Protein AF-A0A2A6BH43-F1 (afdb_monomer)

Organism: Pristionchus pacificus (NCBI:txid54126)

InterPro domains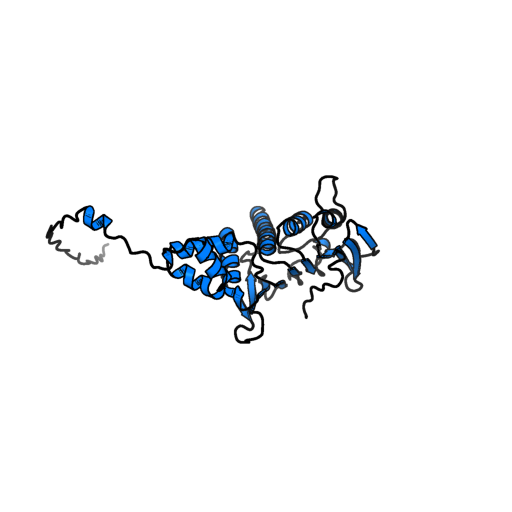:
  IPR001810 F-box domain [PF00646] (40-76)

Structure (mmCIF, N/CA/C/O backbone):
data_AF-A0A2A6BH43-F1
#
_entry.id   AF-A0A2A6BH43-F1
#
loop_
_atom_site.group_PDB
_atom_site.id
_atom_site.type_symbol
_atom_site.label_atom_id
_atom_site.label_alt_id
_atom_site.label_comp_id
_atom_site.label_asym_id
_atom_site.label_entity_id
_atom_site.label_seq_id
_atom_site.pdbx_PDB_ins_code
_atom_site.Cartn_x
_atom_site.Cartn_y
_atom_site.Cartn_z
_atom_site.occupancy
_atom_site.B_iso_or_equiv
_atom_site.auth_seq_id
_atom_site.auth_comp_id
_atom_site.auth_asym_id
_atom_site.auth_atom_id
_atom_site.pdbx_PDB_model_num
ATOM 1 N N . MET A 1 1 ? 24.378 61.099 38.912 1.00 45.78 1 MET A N 1
ATOM 2 C CA . MET A 1 1 ? 23.062 61.775 38.888 1.00 45.78 1 MET A CA 1
ATOM 3 C C . MET A 1 1 ? 22.033 60.718 38.501 1.00 45.78 1 MET A C 1
ATOM 5 O O . MET A 1 1 ? 21.993 60.341 37.345 1.00 45.78 1 MET A O 1
ATOM 9 N N . GLN A 1 2 ? 21.578 59.899 39.454 1.00 44.34 2 GLN A N 1
ATOM 10 C CA . GLN A 1 2 ? 20.358 60.079 40.268 1.00 44.34 2 GLN A CA 1
ATOM 11 C C . GLN A 1 2 ? 19.071 60.205 39.435 1.00 44.34 2 GLN A C 1
ATOM 13 O O . GLN A 1 2 ? 18.842 61.252 38.846 1.00 44.34 2 GLN A O 1
ATOM 18 N N . SER A 1 3 ? 18.260 59.136 39.439 1.00 48.34 3 SER A N 1
ATOM 19 C CA . SER A 1 3 ? 16.782 59.114 39.521 1.00 48.34 3 SER A CA 1
ATOM 20 C C . SER A 1 3 ? 16.316 57.681 39.183 1.00 48.34 3 SER A C 1
ATOM 22 O O . SER A 1 3 ? 16.438 57.253 38.042 1.00 48.34 3 SER A O 1
ATOM 24 N N . SER A 1 4 ? 16.141 56.771 40.149 1.00 49.75 4 SER A N 1
ATOM 25 C CA . SER A 1 4 ? 14.930 56.527 40.959 1.00 49.75 4 SER A CA 1
ATOM 26 C C . SER A 1 4 ? 13.672 56.210 40.145 1.00 49.75 4 SER A C 1
ATOM 28 O O . SER A 1 4 ? 13.054 57.136 39.645 1.00 49.75 4 SER A O 1
ATOM 30 N N . LEU A 1 5 ? 13.249 54.939 40.125 1.00 51.31 5 LEU A N 1
ATOM 31 C CA . LEU A 1 5 ? 11.838 54.525 40.150 1.00 51.31 5 LEU A CA 1
ATOM 32 C C . LEU A 1 5 ? 11.748 53.108 40.753 1.00 51.31 5 LEU A C 1
ATOM 34 O O . LEU A 1 5 ? 11.999 52.101 40.097 1.00 51.31 5 LEU A O 1
ATOM 38 N N . LEU A 1 6 ? 11.430 53.074 42.048 1.00 47.88 6 LEU A N 1
ATOM 39 C CA . LEU A 1 6 ? 10.971 51.907 42.799 1.00 47.88 6 LEU A CA 1
ATOM 40 C C . LEU A 1 6 ? 9.489 51.685 42.468 1.00 47.88 6 LEU A C 1
ATOM 42 O O . LEU A 1 6 ? 8.706 52.630 42.546 1.00 47.88 6 LEU A O 1
ATOM 46 N N . SER A 1 7 ? 9.095 50.451 42.150 1.00 52.56 7 SER A N 1
ATOM 47 C CA . SER A 1 7 ? 7.688 50.039 42.177 1.00 52.56 7 SER A CA 1
ATOM 48 C C . SER A 1 7 ? 7.517 48.944 43.227 1.00 52.56 7 SER A C 1
ATOM 50 O O . SER A 1 7 ? 8.108 47.871 43.144 1.00 52.56 7 SER A O 1
ATOM 52 N N . ASN A 1 8 ? 6.759 49.293 44.265 1.00 44.28 8 ASN A N 1
ATOM 53 C CA . ASN A 1 8 ? 6.321 48.418 45.342 1.00 44.28 8 ASN A CA 1
ATOM 54 C C . ASN A 1 8 ? 5.101 47.627 44.862 1.00 44.28 8 ASN A C 1
ATOM 56 O O . ASN A 1 8 ? 4.074 48.225 44.540 1.00 44.28 8 ASN A O 1
ATOM 60 N N . THR A 1 9 ? 5.181 46.301 44.874 1.00 55.50 9 THR A N 1
ATOM 61 C CA . THR A 1 9 ? 4.010 45.418 44.800 1.00 55.50 9 THR A CA 1
ATOM 62 C C . THR A 1 9 ? 3.769 44.790 46.174 1.00 55.50 9 THR A C 1
ATOM 64 O O . THR A 1 9 ? 4.724 44.284 46.765 1.00 55.50 9 THR A O 1
ATOM 67 N N . PRO A 1 10 ? 2.535 44.812 46.705 1.00 51.41 10 PRO A N 1
ATOM 68 C CA . PRO A 1 10 ? 2.230 44.245 48.011 1.00 51.41 10 PRO A CA 1
ATOM 69 C C . PRO A 1 10 ? 2.179 42.715 47.945 1.00 51.41 10 PRO A C 1
ATOM 71 O O . PRO A 1 10 ? 1.488 42.130 47.111 1.00 51.41 10 PRO A O 1
ATOM 74 N N . SER A 1 11 ? 2.917 42.078 48.848 1.00 50.78 11 SER A N 1
ATOM 75 C CA . SER A 1 11 ? 2.879 40.639 49.101 1.00 50.78 11 SER A CA 1
ATOM 76 C C . SER A 1 11 ? 1.505 40.224 49.648 1.00 50.78 11 SER A C 1
ATOM 78 O O . SER A 1 11 ? 1.026 40.857 50.592 1.00 50.78 11 SER A O 1
ATOM 80 N N . PRO A 1 12 ? 0.871 39.156 49.134 1.00 54.91 12 PRO A N 1
ATOM 81 C CA . PRO A 1 12 ? -0.312 38.586 49.759 1.00 54.91 12 PRO A CA 1
ATOM 82 C C . PRO A 1 12 ? 0.108 37.770 50.988 1.00 54.91 12 PRO A C 1
ATOM 84 O O . PRO A 1 12 ? 0.779 36.744 50.880 1.00 54.91 12 PRO A O 1
ATOM 87 N N . SER A 1 13 ? -0.279 38.242 52.171 1.00 44.81 13 SER A N 1
ATOM 88 C CA . SER A 1 13 ? -0.210 37.492 53.423 1.00 44.81 13 SER A CA 1
ATOM 89 C C . SER A 1 13 ? -1.224 36.345 53.384 1.00 44.81 13 SER A C 1
ATOM 91 O O . SER A 1 13 ? -2.419 36.551 53.593 1.00 44.81 13 SER A O 1
ATOM 93 N N . LEU A 1 14 ? -0.739 35.142 53.084 1.00 49.84 14 LEU A N 1
ATOM 94 C CA . LEU A 1 14 ? -1.462 33.887 53.268 1.00 49.84 14 LEU A CA 1
ATOM 95 C C . LEU A 1 14 ? -1.464 33.537 54.761 1.00 49.84 14 LEU A C 1
ATOM 97 O O . LEU A 1 14 ? -0.456 33.084 55.301 1.00 49.84 14 LEU A O 1
ATOM 101 N N . ASN A 1 15 ? -2.603 33.753 55.419 1.00 44.94 15 ASN A N 1
ATOM 102 C CA . ASN A 1 15 ? -2.910 33.119 56.697 1.00 44.94 15 ASN A CA 1
ATOM 103 C C . ASN A 1 15 ? -3.183 31.631 56.432 1.00 44.94 15 ASN A C 1
ATOM 105 O O . ASN A 1 15 ? -4.268 31.263 55.990 1.00 44.94 15 ASN A O 1
ATOM 109 N N . CYS A 1 16 ? -2.181 30.786 56.676 1.00 46.69 16 CYS A N 1
ATOM 110 C CA . CYS A 1 16 ? -2.378 29.353 56.874 1.00 46.69 16 CYS A CA 1
ATOM 111 C C . CYS A 1 16 ? -2.871 29.137 58.309 1.00 46.69 16 CYS A C 1
ATOM 113 O O . CYS A 1 16 ? -2.067 29.050 59.235 1.00 46.69 16 CYS A O 1
ATOM 115 N N . GLU A 1 17 ? -4.186 29.055 58.491 1.00 48.31 17 GLU A N 1
ATOM 116 C CA . GLU A 1 17 ? -4.763 28.405 59.666 1.00 48.31 17 GLU A CA 1
ATOM 117 C C . GLU A 1 17 ? -4.696 26.893 59.436 1.00 48.31 17 GLU A C 1
ATOM 119 O O . GLU A 1 17 ? -5.421 26.316 58.629 1.00 48.31 17 GLU A O 1
ATOM 124 N N . SER A 1 18 ? -3.734 26.263 60.103 1.00 53.22 18 SER A N 1
ATOM 125 C CA . SER A 1 18 ? -3.569 24.819 60.177 1.00 53.22 18 SER A CA 1
ATOM 126 C C . SER A 1 18 ? -4.592 24.235 61.156 1.00 53.22 18 SER A C 1
ATOM 128 O O . SER A 1 18 ? -4.308 24.138 62.350 1.00 53.22 18 SER A O 1
ATOM 130 N N . SER A 1 19 ? -5.773 23.848 60.668 1.00 54.88 19 SER A N 1
ATOM 131 C CA . SER A 1 19 ? -6.622 22.869 61.356 1.00 54.88 19 SER A CA 1
ATOM 132 C C . SER A 1 19 ? -6.222 21.475 60.875 1.00 54.88 19 SER A C 1
ATOM 134 O O . SER A 1 19 ? -6.643 21.006 59.818 1.00 54.88 19 SER A O 1
ATOM 136 N N . SER A 1 20 ? -5.316 20.855 61.621 1.00 54.22 20 SER A N 1
ATOM 137 C CA . SER A 1 20 ? -4.907 19.464 61.463 1.00 54.22 20 SER A CA 1
ATOM 138 C C . SER A 1 20 ? -6.001 18.541 62.005 1.00 54.22 20 SER A C 1
ATOM 140 O O . SER A 1 20 ? -5.879 18.027 63.114 1.00 54.22 20 SER A O 1
ATOM 142 N N . ASP A 1 21 ? -7.061 18.357 61.224 1.00 53.88 21 ASP A N 1
ATOM 143 C CA . ASP A 1 21 ? -7.932 17.191 61.341 1.00 53.88 21 ASP A CA 1
ATOM 144 C C . ASP A 1 21 ? -7.383 16.141 60.367 1.00 53.88 21 ASP A C 1
ATOM 146 O O . ASP A 1 21 ? -7.777 16.053 59.204 1.00 53.88 21 ASP A O 1
ATOM 150 N N . GLU A 1 22 ? -6.366 15.406 60.821 1.00 58.41 22 GLU A N 1
ATOM 151 C CA . GLU A 1 22 ? -5.918 14.185 60.154 1.00 58.41 22 GLU A CA 1
ATOM 152 C C . GLU A 1 22 ? -7.001 13.119 60.368 1.00 58.41 22 GLU A C 1
ATOM 154 O O . GLU A 1 22 ? -6.964 12.352 61.328 1.00 58.41 22 GLU A O 1
ATOM 159 N N . GLU A 1 23 ? -8.006 13.101 59.488 1.00 63.16 23 GLU A N 1
ATOM 160 C CA . GLU A 1 23 ? -8.849 11.921 59.303 1.00 63.16 23 GLU A CA 1
ATOM 161 C C . GLU A 1 23 ? -7.940 10.770 58.856 1.00 63.16 23 GLU A C 1
ATOM 163 O O . GLU A 1 23 ? -7.444 10.724 57.727 1.00 63.16 23 GLU A O 1
ATOM 168 N N . GLU A 1 24 ? -7.680 9.862 59.792 1.00 63.28 24 GLU A N 1
ATOM 169 C CA . GLU A 1 24 ? -6.989 8.598 59.592 1.00 63.28 24 GLU A CA 1
ATOM 170 C C . GLU A 1 24 ? -7.813 7.741 58.618 1.00 63.28 24 GLU A C 1
ATOM 172 O O . GLU A 1 24 ? -8.689 6.975 59.013 1.00 63.28 24 GLU A O 1
ATOM 177 N N . ILE A 1 25 ? -7.565 7.916 57.315 1.00 60.94 25 ILE A N 1
ATOM 178 C CA . ILE A 1 25 ? -8.142 7.075 56.264 1.00 60.94 25 ILE A CA 1
ATOM 179 C C . ILE A 1 25 ? -7.640 5.653 56.511 1.00 60.94 25 ILE A C 1
ATOM 181 O O . ILE A 1 25 ? -6.475 5.329 56.258 1.00 60.94 25 ILE A O 1
ATOM 185 N N . THR A 1 26 ? -8.524 4.806 57.028 1.00 70.81 26 THR A N 1
ATOM 186 C CA . THR A 1 26 ? -8.212 3.408 57.311 1.00 70.81 26 THR A CA 1
ATOM 187 C C . THR A 1 26 ? -7.856 2.679 56.008 1.00 70.81 26 THR A C 1
ATOM 189 O O . THR A 1 26 ? -8.484 2.868 54.966 1.00 70.81 26 THR A O 1
ATOM 192 N N . LEU A 1 27 ? -6.818 1.834 56.040 1.00 58.81 27 LEU A N 1
ATOM 193 C CA . LEU A 1 27 ? -6.366 1.040 54.881 1.00 58.81 27 LEU A CA 1
ATOM 194 C C . LEU A 1 27 ? -7.473 0.138 54.297 1.00 58.81 27 LEU A C 1
ATOM 196 O O . LEU A 1 27 ? -7.420 -0.206 53.114 1.00 58.81 27 LEU A O 1
ATOM 200 N N . ASP A 1 28 ? -8.494 -0.178 55.096 1.00 57.78 28 ASP A N 1
ATOM 201 C CA . ASP A 1 28 ? -9.668 -0.945 54.681 1.00 57.78 28 ASP A CA 1
ATOM 202 C C . ASP A 1 28 ? -10.631 -0.116 53.803 1.00 57.78 28 ASP A C 1
ATOM 204 O O . ASP A 1 28 ? -11.144 -0.632 52.810 1.00 57.78 28 ASP A O 1
ATOM 208 N N . GLU A 1 29 ? -10.775 1.195 54.032 1.00 56.03 29 GLU A N 1
ATOM 209 C CA . GLU A 1 29 ? -11.557 2.091 53.156 1.00 56.03 29 GLU A CA 1
ATOM 210 C C . GLU A 1 29 ? -10.862 2.381 51.811 1.00 56.03 29 GLU A C 1
ATOM 212 O O . GLU A 1 29 ? -11.500 2.777 50.830 1.00 56.03 29 GLU A O 1
ATOM 217 N N . ILE A 1 30 ? -9.548 2.149 51.722 1.00 57.16 30 ILE A N 1
ATOM 218 C CA . ILE A 1 30 ? -8.788 2.268 50.468 1.00 57.16 30 ILE A CA 1
ATOM 219 C C . ILE A 1 30 ? -8.956 1.007 49.601 1.00 57.16 30 ILE A C 1
ATOM 221 O O . ILE A 1 30 ? -8.955 1.117 48.372 1.00 57.16 30 ILE A O 1
ATOM 225 N N . CYS A 1 31 ? -9.169 -0.169 50.206 1.00 56.31 31 CYS A N 1
ATOM 226 C CA . CYS A 1 31 ? -9.452 -1.410 49.473 1.00 56.31 31 CYS A CA 1
ATOM 227 C C . CYS A 1 31 ? -10.894 -1.494 48.943 1.00 56.31 31 CYS A C 1
ATOM 229 O O . CYS A 1 31 ? -11.118 -2.161 47.932 1.00 56.31 31 CYS A O 1
ATOM 231 N N . ASP A 1 32 ? -11.843 -0.771 49.546 1.00 50.44 32 ASP A N 1
ATOM 232 C CA . ASP A 1 32 ? -13.247 -0.741 49.108 1.00 50.44 32 ASP A CA 1
ATOM 233 C C . ASP A 1 32 ? -13.581 0.345 48.075 1.00 50.44 32 ASP A C 1
ATOM 235 O O . ASP A 1 32 ? -14.687 0.373 47.534 1.00 50.44 32 ASP A O 1
ATOM 239 N N . ARG A 1 33 ? -12.593 1.130 47.618 1.00 51.59 33 ARG A N 1
ATOM 240 C CA . ARG A 1 33 ? -12.667 1.746 46.275 1.00 51.59 33 ARG A CA 1
ATOM 241 C C . ARG A 1 33 ? -12.380 0.722 45.176 1.00 51.59 33 ARG A C 1
ATOM 243 O O . ARG A 1 33 ? -11.694 1.017 44.193 1.00 51.59 33 ARG A O 1
ATOM 250 N N . ASN A 1 34 ? -12.961 -0.467 45.316 1.00 56.66 34 ASN A N 1
ATOM 251 C CA . ASN A 1 34 ? -13.335 -1.301 44.194 1.00 56.66 34 ASN A CA 1
ATOM 252 C C . ASN A 1 34 ? -14.289 -0.466 43.342 1.00 56.66 34 ASN A C 1
ATOM 254 O O . ASN A 1 34 ? -15.500 -0.474 43.534 1.00 56.66 34 ASN A O 1
ATOM 258 N N . TYR A 1 35 ? -13.725 0.310 42.417 1.00 66.19 35 TYR A N 1
ATOM 259 C CA . TYR A 1 35 ? -14.465 0.812 41.275 1.00 66.19 35 TYR A CA 1
ATOM 260 C C . TYR A 1 35 ? -15.104 -0.417 40.647 1.00 66.19 35 TYR A C 1
ATOM 262 O O . TYR A 1 35 ? -14.402 -1.211 40.017 1.00 66.19 35 TYR A O 1
ATOM 270 N N . GLU A 1 36 ? -16.397 -0.621 40.907 1.00 87.19 36 GLU A N 1
ATOM 271 C CA . GLU A 1 36 ? -17.150 -1.706 40.306 1.00 87.19 36 GLU A CA 1
ATOM 272 C C . GLU A 1 36 ? -16.978 -1.553 38.803 1.00 87.19 36 GLU A C 1
ATOM 274 O O . GLU A 1 36 ? -17.502 -0.622 38.185 1.00 87.19 36 GLU A O 1
ATOM 279 N N . LEU A 1 37 ? -16.143 -2.423 38.233 1.00 85.31 37 LEU A N 1
ATOM 280 C CA . LEU A 1 37 ? -15.893 -2.437 36.806 1.00 85.31 37 LEU A CA 1
ATOM 281 C C . LEU A 1 37 ? -17.248 -2.512 36.123 1.00 85.31 37 LEU A C 1
ATOM 283 O O . LEU A 1 37 ? -18.100 -3.330 36.497 1.00 85.31 37 LEU A O 1
ATOM 287 N N . SER A 1 38 ? -17.442 -1.664 35.115 1.00 89.31 38 SER A N 1
ATOM 288 C CA . SER A 1 38 ? -18.684 -1.707 34.353 1.00 89.31 38 SER A CA 1
ATOM 289 C C . SER A 1 38 ? -18.900 -3.124 33.809 1.00 89.31 38 SER A C 1
ATOM 291 O O . SER A 1 38 ? -17.944 -3.856 33.546 1.00 89.31 38 SER A O 1
ATOM 293 N N . LEU A 1 39 ? -20.155 -3.533 33.601 1.00 91.31 39 LEU A N 1
ATOM 294 C CA . LEU A 1 39 ? -20.457 -4.865 33.055 1.00 91.31 39 LEU A CA 1
ATOM 295 C C . LEU A 1 39 ? -19.692 -5.152 31.752 1.00 91.31 39 LEU A C 1
ATOM 297 O O . LEU A 1 39 ? -19.302 -6.289 31.506 1.00 91.31 39 LEU A O 1
ATOM 301 N N . LEU A 1 40 ? -19.430 -4.110 30.957 1.00 91.38 40 LEU A N 1
ATOM 302 C CA . LEU A 1 40 ? -18.653 -4.200 29.726 1.00 91.38 40 LEU A CA 1
ATOM 303 C C . LEU A 1 40 ? -17.156 -4.437 29.994 1.00 91.38 40 LEU A C 1
ATOM 305 O O . LEU A 1 40 ? -16.512 -5.153 29.236 1.00 91.38 40 LEU A O 1
ATOM 309 N N . GLU A 1 41 ? -16.600 -3.870 31.068 1.00 92.19 41 GLU A N 1
ATOM 310 C CA . GLU A 1 41 ? -15.203 -4.088 31.474 1.00 92.19 41 GLU A CA 1
ATOM 311 C C . GLU A 1 41 ? -14.958 -5.465 32.090 1.00 92.19 41 GLU A C 1
ATOM 313 O O . GLU A 1 41 ? -13.829 -5.946 32.111 1.00 92.19 41 GLU A O 1
ATOM 318 N N . ARG A 1 42 ? -16.021 -6.122 32.557 1.00 93.31 42 ARG A N 1
ATOM 319 C CA . ARG A 1 42 ? -15.972 -7.494 33.074 1.00 93.31 42 ARG A CA 1
ATOM 320 C C . ARG A 1 42 ? -16.014 -8.554 31.972 1.00 93.31 42 ARG A C 1
ATOM 322 O O . ARG A 1 42 ? -15.863 -9.737 32.277 1.00 93.31 42 ARG A O 1
ATOM 329 N N . LEU A 1 43 ? -16.245 -8.164 30.716 1.00 95.88 43 LEU A N 1
ATOM 330 C CA . LEU A 1 43 ? -16.262 -9.105 29.602 1.00 95.88 43 LEU A CA 1
ATOM 331 C C . LEU A 1 43 ? -14.857 -9.668 29.335 1.00 95.88 43 LEU A C 1
ATOM 333 O O . LEU A 1 43 ? -13.879 -8.915 29.358 1.00 95.88 43 LEU A O 1
ATOM 337 N N . PRO A 1 44 ? -14.748 -10.966 28.998 1.00 96.25 44 PRO A N 1
ATOM 338 C CA . PRO A 1 44 ? -13.545 -11.520 28.401 1.00 96.25 44 PRO A CA 1
ATOM 339 C C . PRO A 1 44 ? -13.082 -10.687 27.207 1.00 96.25 44 PRO A C 1
ATOM 341 O O . PRO A 1 44 ? -13.882 -10.220 26.387 1.00 96.25 44 PRO A O 1
ATOM 344 N N . ARG A 1 45 ? -11.766 -10.525 27.101 1.00 94.31 45 ARG A N 1
ATOM 345 C CA . ARG A 1 45 ? -11.109 -9.705 26.081 1.00 94.31 45 ARG A CA 1
ATOM 346 C C . ARG A 1 45 ? -11.527 -10.100 24.665 1.00 94.31 45 ARG A C 1
ATOM 348 O O . ARG A 1 45 ? -11.699 -9.234 23.812 1.00 94.31 45 ARG A O 1
ATOM 355 N N . GLU A 1 46 ? -11.702 -11.391 24.429 1.00 93.81 46 GLU A N 1
ATOM 356 C CA . GLU A 1 46 ? -12.075 -11.980 23.147 1.00 93.81 46 GLU A CA 1
ATOM 357 C C . GLU A 1 46 ? -13.469 -11.513 22.714 1.00 93.81 46 GLU A C 1
ATOM 359 O O . GLU A 1 46 ? -13.638 -11.089 21.574 1.00 93.81 46 GLU A O 1
ATOM 364 N N . LEU A 1 47 ? -14.434 -11.468 23.639 1.00 95.19 47 LEU A N 1
ATOM 365 C CA . LEU A 1 47 ? -15.784 -10.970 23.352 1.00 95.19 47 LEU A CA 1
ATOM 366 C C . LEU A 1 47 ? -15.781 -9.471 23.055 1.00 95.19 47 LEU A C 1
ATOM 368 O O . LEU A 1 47 ? -16.488 -9.010 22.163 1.00 95.19 47 LEU A O 1
ATOM 372 N N . VAL A 1 48 ? -14.951 -8.695 23.758 1.00 94.38 48 VAL A N 1
ATOM 373 C CA . VAL A 1 48 ? -14.779 -7.271 23.437 1.00 94.38 48 VAL A CA 1
ATOM 374 C C . VAL A 1 48 ? -14.216 -7.100 22.024 1.00 94.38 48 VAL A C 1
ATOM 376 O O . VAL A 1 48 ? -14.662 -6.222 21.287 1.00 94.38 48 VAL A O 1
ATOM 379 N N . MET A 1 49 ? -13.266 -7.944 21.617 1.00 93.19 49 MET A N 1
ATOM 380 C CA . MET A 1 49 ? -12.741 -7.929 20.251 1.00 93.19 49 MET A CA 1
ATOM 381 C C . MET A 1 49 ? -13.799 -8.317 19.216 1.00 93.19 49 MET A C 1
ATOM 383 O O . MET A 1 49 ? -13.877 -7.665 18.176 1.00 93.19 49 MET A O 1
ATOM 387 N N . GLU A 1 50 ? -14.644 -9.309 19.498 1.00 92.38 50 GLU A N 1
ATOM 388 C CA . GLU A 1 50 ? -15.775 -9.656 18.631 1.00 92.38 50 GLU A CA 1
ATOM 389 C C . GLU A 1 50 ? -16.755 -8.485 18.485 1.00 92.38 50 GLU A C 1
ATOM 391 O O . GLU A 1 50 ? -17.129 -8.145 17.362 1.00 92.38 50 GLU A O 1
ATOM 396 N N . ILE A 1 51 ? -17.079 -7.784 19.578 1.00 93.38 51 ILE A N 1
ATOM 397 C CA . ILE A 1 51 ? -17.909 -6.567 19.544 1.00 93.38 51 ILE A CA 1
ATOM 398 C C . ILE A 1 51 ? -17.273 -5.496 18.650 1.00 93.38 51 ILE A C 1
ATOM 400 O O . ILE A 1 51 ? -17.965 -4.878 17.842 1.00 93.38 51 ILE A O 1
ATOM 404 N N . ILE A 1 52 ? -15.957 -5.281 18.758 1.00 93.69 52 ILE A N 1
ATOM 405 C CA . ILE A 1 52 ? -15.245 -4.320 17.904 1.00 93.69 52 ILE A CA 1
ATOM 406 C C . ILE A 1 52 ? -15.282 -4.759 16.433 1.00 93.69 52 ILE A C 1
ATOM 408 O O . ILE A 1 52 ? -15.440 -3.913 15.555 1.00 93.69 52 ILE A O 1
ATOM 412 N N . SER A 1 53 ? -15.147 -6.059 16.156 1.00 90.12 53 SER A N 1
ATOM 413 C CA . SER A 1 53 ? -15.227 -6.597 14.793 1.00 90.12 53 SER A CA 1
ATOM 414 C C . SER A 1 53 ? -16.619 -6.431 14.179 1.00 90.12 53 SER A C 1
ATOM 416 O O . SER A 1 53 ? -16.727 -6.177 12.982 1.00 90.12 53 SER A O 1
ATOM 418 N N . PHE A 1 54 ? -17.662 -6.514 15.010 1.00 91.31 54 PHE A N 1
ATOM 419 C CA . PHE A 1 54 ? -19.054 -6.351 14.610 1.00 91.31 54 PHE A CA 1
ATOM 420 C C . PHE A 1 54 ? -19.442 -4.877 14.409 1.00 91.31 54 PHE A C 1
ATOM 422 O O . PHE A 1 54 ? -20.166 -4.568 13.469 1.00 91.31 54 PHE A O 1
ATOM 429 N N . ALA A 1 55 ? -18.940 -3.969 15.256 1.00 92.69 55 ALA A N 1
ATOM 430 C CA . ALA A 1 55 ? -19.241 -2.532 15.216 1.00 92.69 55 ALA A CA 1
ATOM 431 C C . ALA A 1 55 ? -17.964 -1.657 15.129 1.00 92.69 55 ALA A C 1
ATOM 433 O O . ALA A 1 55 ? -17.659 -0.879 16.051 1.00 92.69 55 ALA A O 1
ATOM 434 N N . PRO A 1 56 ? -17.186 -1.752 14.033 1.00 91.69 56 PRO A N 1
ATOM 435 C CA . PRO A 1 56 ? -15.922 -1.031 13.870 1.00 91.69 56 PRO A CA 1
ATOM 436 C C . PRO A 1 56 ? -16.089 0.496 13.848 1.00 91.69 56 PRO A C 1
ATOM 438 O O . PRO A 1 56 ? -15.155 1.239 14.158 1.00 91.69 56 PRO A O 1
ATOM 441 N N . GLU A 1 57 ? -17.283 1.010 13.570 1.00 92.31 57 GLU A N 1
ATOM 442 C CA . GLU A 1 57 ? -17.615 2.427 13.650 1.00 92.31 57 GLU A CA 1
ATOM 443 C C . GLU A 1 57 ? -17.675 2.972 15.094 1.00 92.31 57 GLU A C 1
ATOM 445 O O . GLU A 1 57 ? -17.732 4.193 15.308 1.00 92.31 57 GLU A O 1
ATOM 450 N N . CYS A 1 58 ? -17.636 2.099 16.102 1.00 93.31 58 CYS A N 1
ATOM 451 C CA . CYS A 1 58 ? -17.635 2.478 17.513 1.00 93.31 58 CYS A CA 1
ATOM 452 C C . CYS A 1 58 ? -16.227 2.599 18.118 1.00 93.31 58 CYS A C 1
ATOM 454 O O . CYS A 1 58 ? -16.103 3.109 19.234 1.00 93.31 58 CYS A O 1
ATOM 456 N N . VAL A 1 59 ? -15.160 2.229 17.393 1.00 94.38 59 VAL A N 1
ATOM 457 C CA . VAL A 1 59 ? -13.783 2.144 17.933 1.00 94.38 59 VAL A CA 1
ATOM 458 C C . VAL A 1 59 ? -13.307 3.414 18.631 1.00 94.38 59 VAL A C 1
ATOM 460 O O . VAL A 1 59 ? -12.740 3.337 19.714 1.00 94.38 59 VAL A O 1
ATOM 463 N N . PHE A 1 60 ? -13.577 4.601 18.079 1.00 93.31 60 PHE A N 1
ATOM 464 C CA . PHE A 1 60 ? -13.166 5.854 18.721 1.00 93.31 60 PHE A CA 1
ATOM 465 C C . PHE A 1 60 ? -13.942 6.140 20.006 1.00 93.31 60 PHE A C 1
ATOM 467 O O . PHE A 1 60 ? -13.359 6.666 20.948 1.00 93.31 60 PHE A O 1
ATOM 474 N N . ARG A 1 61 ? -15.232 5.784 20.063 1.00 95.19 61 ARG A N 1
ATOM 475 C CA . ARG A 1 61 ? -16.041 5.950 21.278 1.00 95.19 61 ARG A CA 1
ATOM 476 C C . ARG A 1 61 ? -15.557 4.989 22.355 1.00 95.19 61 ARG A C 1
ATOM 478 O O . ARG A 1 61 ? -15.242 5.445 23.445 1.00 95.19 61 ARG A O 1
ATOM 485 N N . LEU A 1 62 ? -15.387 3.709 22.015 1.00 94.69 62 LEU A N 1
ATOM 486 C CA . LEU A 1 62 ? -14.836 2.690 22.917 1.00 94.69 62 LEU A CA 1
ATOM 487 C C . LEU A 1 62 ? -13.452 3.089 23.442 1.00 94.69 62 LEU A C 1
ATOM 489 O O . LEU A 1 62 ? -13.182 3.015 24.631 1.00 94.69 62 LEU A O 1
ATOM 493 N N . ARG A 1 63 ? -12.578 3.623 22.588 1.00 95.38 63 ARG A N 1
ATOM 494 C CA . ARG A 1 63 ? -11.246 4.083 23.005 1.00 95.38 63 ARG A CA 1
ATOM 495 C C . ARG A 1 63 ? -11.268 5.231 24.031 1.00 95.38 63 ARG A C 1
ATOM 497 O O . ARG A 1 63 ? -10.271 5.466 24.722 1.00 95.38 63 ARG A O 1
ATOM 504 N N . LEU A 1 64 ? -12.367 5.982 24.093 1.00 94.69 64 LEU A N 1
ATOM 505 C CA . LEU A 1 64 ? -12.562 7.095 25.021 1.00 94.69 64 LEU A CA 1
ATOM 506 C C . LEU A 1 64 ? -13.287 6.687 26.310 1.00 94.69 64 LEU A C 1
ATOM 508 O O . LEU A 1 64 ? -13.234 7.466 27.257 1.00 94.69 64 LEU A O 1
ATOM 512 N N . THR A 1 65 ? -13.923 5.509 26.380 1.00 94.94 65 THR A N 1
ATOM 513 C CA . THR A 1 65 ? -14.710 5.109 27.561 1.00 94.94 65 THR A CA 1
ATOM 514 C C . THR A 1 65 ? -13.833 4.789 28.766 1.00 94.94 65 THR A C 1
ATOM 516 O O . THR A 1 65 ? -14.107 5.275 29.858 1.00 94.94 65 THR A O 1
ATOM 519 N N . SER A 1 66 ? -12.766 4.005 28.588 1.00 94.69 66 SER A N 1
ATOM 520 C CA . SER A 1 66 ? -11.848 3.665 29.677 1.00 94.69 66 SER A CA 1
ATOM 521 C C . SER A 1 66 ? -10.433 3.344 29.196 1.00 94.69 66 SER A C 1
ATOM 523 O O . SER A 1 66 ? -10.169 3.159 28.003 1.00 94.69 66 SER A O 1
ATOM 525 N N . ARG A 1 67 ? -9.482 3.281 30.139 1.00 94.12 67 ARG A N 1
ATOM 526 C CA . ARG A 1 67 ? -8.094 2.878 29.844 1.00 94.12 67 ARG A CA 1
ATOM 527 C C . ARG A 1 67 ? -8.025 1.435 29.342 1.00 94.12 67 ARG A C 1
ATOM 529 O O . ARG A 1 67 ? -7.220 1.150 28.458 1.00 94.12 67 ARG A O 1
ATOM 536 N N . MET A 1 68 ? -8.886 0.563 29.866 1.00 94.38 68 MET A N 1
ATOM 537 C CA . MET A 1 68 ? -8.968 -0.835 29.457 1.00 94.38 68 MET A CA 1
ATOM 538 C C . MET A 1 68 ? -9.438 -0.948 28.004 1.00 94.38 68 MET A C 1
ATOM 540 O O . MET A 1 68 ? -8.740 -1.541 27.183 1.00 94.38 68 MET A O 1
ATOM 544 N N . PHE A 1 69 ? -10.555 -0.301 27.645 1.00 95.56 69 PHE A N 1
ATOM 545 C CA . PHE A 1 69 ? -11.029 -0.307 26.257 1.00 95.56 69 PHE A CA 1
ATOM 546 C C . PHE A 1 69 ? -10.050 0.354 25.302 1.00 95.56 69 PHE A C 1
ATOM 548 O O . PHE A 1 69 ? -9.876 -0.136 24.192 1.00 95.56 69 PHE A O 1
ATOM 555 N N . ARG A 1 70 ? -9.363 1.423 25.720 1.00 95.69 70 ARG A N 1
ATOM 556 C CA . ARG A 1 70 ? -8.286 2.006 24.914 1.00 95.69 70 ARG A CA 1
ATOM 557 C C . ARG A 1 70 ? -7.213 0.976 24.578 1.00 95.69 70 ARG A C 1
ATOM 559 O O . ARG A 1 70 ? -6.842 0.881 23.414 1.00 95.69 70 ARG A O 1
ATOM 566 N N . ALA A 1 71 ? -6.741 0.219 25.568 1.00 94.88 71 ALA A N 1
ATOM 567 C CA . ALA A 1 71 ? -5.727 -0.808 25.358 1.00 94.88 71 ALA A CA 1
ATOM 568 C C . ALA A 1 71 ? -6.233 -1.933 24.441 1.00 94.88 71 ALA A C 1
ATOM 570 O O . ALA A 1 71 ? -5.523 -2.323 23.521 1.00 94.88 71 ALA A O 1
ATOM 571 N N . ILE A 1 72 ? -7.470 -2.407 24.635 1.00 94.56 72 ILE A N 1
ATOM 572 C CA . ILE A 1 72 ? -8.058 -3.463 23.793 1.00 94.56 72 ILE A CA 1
ATOM 573 C C . ILE A 1 72 ? -8.279 -2.976 22.358 1.00 94.56 72 ILE A C 1
ATOM 575 O O . ILE A 1 72 ? -7.973 -3.703 21.420 1.00 94.56 72 ILE A O 1
ATOM 579 N N . VAL A 1 73 ? -8.783 -1.756 22.167 1.00 95.06 73 VAL A N 1
ATOM 580 C CA . VAL A 1 73 ? -9.009 -1.163 20.842 1.00 95.06 73 VAL A CA 1
ATOM 581 C C . VAL A 1 73 ? -7.686 -0.912 20.117 1.00 95.06 73 VAL A C 1
ATOM 583 O O . VAL A 1 73 ? -7.586 -1.217 18.930 1.00 95.06 73 VAL A O 1
ATOM 586 N N . ASP A 1 74 ? -6.669 -0.389 20.809 1.00 94.00 74 ASP A N 1
ATOM 587 C CA . ASP A 1 74 ? -5.341 -0.172 20.224 1.00 94.00 74 ASP A CA 1
ATOM 588 C C . ASP A 1 74 ? -4.680 -1.517 19.866 1.00 94.00 74 ASP A C 1
ATOM 590 O O . ASP A 1 74 ? -4.110 -1.647 18.782 1.00 94.00 74 ASP A O 1
ATOM 594 N N . ASP A 1 75 ? -4.837 -2.543 20.708 1.00 92.56 75 ASP A N 1
ATOM 595 C CA . ASP A 1 75 ? -4.378 -3.899 20.404 1.00 92.56 75 ASP A CA 1
ATOM 596 C C . ASP A 1 75 ? -5.137 -4.522 19.227 1.00 92.56 75 ASP A C 1
ATOM 598 O O . ASP A 1 75 ? -4.518 -5.036 18.305 1.00 92.56 75 ASP A O 1
ATOM 602 N N . PHE A 1 76 ? -6.465 -4.414 19.189 1.00 91.81 76 PHE A N 1
ATOM 603 C CA . PHE A 1 76 ? -7.289 -4.887 18.075 1.00 91.81 76 PHE A CA 1
ATOM 604 C C . PHE A 1 76 ? -6.885 -4.215 16.756 1.00 91.81 76 PHE A C 1
ATOM 606 O O . PHE A 1 76 ? -6.775 -4.860 15.709 1.00 91.81 76 PHE A O 1
ATOM 613 N N . ALA A 1 77 ? -6.643 -2.906 16.800 1.00 90.00 77 ALA A N 1
ATOM 614 C CA . ALA A 1 77 ? -6.180 -2.135 15.660 1.00 90.00 77 ALA A CA 1
ATOM 615 C C . ALA A 1 77 ? -4.782 -2.580 15.193 1.00 90.00 77 ALA A C 1
ATOM 617 O O . ALA A 1 77 ? -4.529 -2.593 13.991 1.00 90.00 77 ALA A O 1
ATOM 618 N N . TYR A 1 78 ? -3.896 -2.976 16.107 1.00 85.25 78 TYR A N 1
ATOM 619 C CA . TYR A 1 78 ? -2.531 -3.395 15.784 1.00 85.25 78 TYR A CA 1
ATOM 620 C C . TYR A 1 78 ? -2.428 -4.874 15.361 1.00 85.25 78 TYR A C 1
ATOM 622 O O . TYR A 1 78 ? -1.778 -5.190 14.367 1.00 85.25 78 TYR A O 1
ATOM 630 N N . ASN A 1 79 ? -3.099 -5.776 16.085 1.00 80.75 79 ASN A N 1
ATOM 631 C CA . ASN A 1 79 ? -2.886 -7.225 16.037 1.00 80.75 79 ASN A CA 1
ATOM 632 C C . ASN A 1 79 ? -3.956 -8.008 15.270 1.00 80.75 79 ASN A C 1
ATOM 634 O O . ASN A 1 79 ? -3.632 -9.052 14.703 1.00 80.75 79 ASN A O 1
ATOM 638 N N . GLN A 1 80 ? -5.213 -7.547 15.186 1.00 71.38 80 GLN A N 1
ATOM 639 C CA . GLN A 1 80 ? -6.255 -8.269 14.434 1.00 71.38 80 GLN A CA 1
ATOM 640 C C . GLN A 1 80 ? -6.190 -7.972 12.930 1.00 71.38 80 GLN A C 1
ATOM 642 O O . GLN A 1 80 ? -7.126 -7.496 12.275 1.00 71.38 80 GLN A O 1
ATOM 647 N N . GLY A 1 81 ? -5.027 -8.299 12.375 1.00 57.16 81 GLY A N 1
ATOM 648 C CA . GLY A 1 81 ? -4.620 -8.195 10.987 1.00 57.16 81 GLY A CA 1
ATOM 649 C C . GLY A 1 81 ? -5.366 -9.110 10.013 1.00 57.16 81 GLY A C 1
ATOM 650 O O . GLY A 1 81 ? -4.840 -9.339 8.932 1.00 57.16 81 GLY A O 1
ATOM 651 N N . ASN A 1 82 ? -6.622 -9.505 10.258 1.00 63.16 82 ASN A N 1
ATOM 652 C CA . ASN A 1 82 ? -7.423 -10.250 9.267 1.00 63.16 82 ASN A CA 1
ATOM 653 C C . ASN A 1 82 ? -8.608 -9.475 8.669 1.00 63.16 82 ASN A C 1
ATOM 655 O O . ASN A 1 82 ? -8.942 -9.724 7.519 1.00 63.16 82 ASN A O 1
ATOM 659 N N . ALA A 1 83 ? -9.188 -8.491 9.365 1.00 68.88 83 ALA A N 1
ATOM 660 C CA . ALA A 1 83 ? -10.264 -7.687 8.773 1.00 68.88 83 ALA A CA 1
ATOM 661 C C . ALA A 1 83 ? -9.721 -6.852 7.597 1.00 68.88 83 ALA A C 1
ATOM 663 O O . ALA A 1 83 ? -8.790 -6.066 7.797 1.00 68.88 83 ALA A O 1
ATOM 664 N N . GLN A 1 84 ? -10.246 -7.052 6.386 1.00 67.81 84 GLN A N 1
ATOM 665 C CA . GLN A 1 84 ? -9.997 -6.184 5.230 1.00 67.81 84 GLN A CA 1
ATOM 666 C C . GLN A 1 84 ? -10.558 -4.799 5.552 1.00 67.81 84 GLN A C 1
ATOM 668 O O . GLN A 1 84 ? -11.673 -4.708 6.052 1.00 67.81 84 GLN A O 1
ATOM 673 N N . ILE A 1 85 ? -9.757 -3.745 5.369 1.00 73.19 85 ILE A N 1
ATOM 674 C CA . ILE A 1 85 ? -10.131 -2.395 5.824 1.00 73.19 85 ILE A CA 1
ATOM 675 C C . ILE A 1 85 ? -10.313 -1.417 4.676 1.00 73.19 85 ILE A C 1
ATOM 677 O O . ILE A 1 85 ? -11.159 -0.539 4.757 1.00 73.19 85 ILE A O 1
ATOM 681 N N . ALA A 1 86 ? -9.518 -1.546 3.626 1.00 69.75 86 ALA A N 1
ATOM 682 C CA . ALA A 1 86 ? -9.724 -0.810 2.396 1.00 69.75 86 ALA A CA 1
ATOM 683 C C . ALA A 1 86 ? -9.620 -1.810 1.255 1.00 69.75 86 ALA A C 1
ATOM 685 O O . ALA A 1 86 ? -8.747 -2.690 1.280 1.00 69.75 86 ALA A O 1
ATOM 686 N N . ASP A 1 87 ? -10.53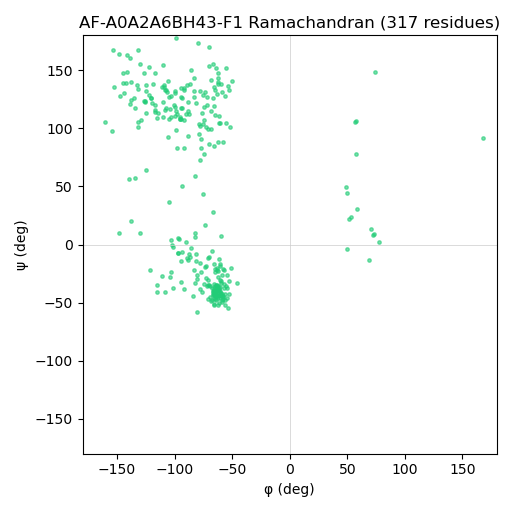1 -1.676 0.303 1.00 68.69 87 ASP A N 1
ATOM 687 C CA . ASP A 1 87 ? -10.529 -2.485 -0.909 1.00 68.69 87 ASP A CA 1
ATOM 688 C C . ASP A 1 87 ? -9.451 -1.965 -1.853 1.00 68.69 87 ASP A C 1
ATOM 690 O O . ASP A 1 87 ? -8.663 -2.745 -2.383 1.00 68.69 87 ASP A O 1
ATOM 694 N N . GLU A 1 88 ? -9.336 -0.640 -1.941 1.00 66.94 88 GLU A N 1
ATOM 695 C CA . GLU A 1 88 ? -8.373 0.032 -2.792 1.00 66.94 88 GLU A CA 1
ATOM 696 C C . GLU A 1 88 ? -7.803 1.275 -2.110 1.00 66.94 88 GLU A C 1
ATOM 698 O O . GLU A 1 88 ? -8.505 2.055 -1.459 1.00 66.94 88 GLU A O 1
ATOM 703 N N . VAL A 1 89 ? -6.499 1.480 -2.273 1.00 69.38 89 VAL A N 1
ATOM 704 C CA . VAL A 1 89 ? -5.860 2.749 -1.936 1.00 69.38 89 VAL A CA 1
ATOM 705 C C . VAL A 1 89 ? -5.112 3.249 -3.150 1.00 69.38 89 VAL A C 1
ATOM 707 O O . VAL A 1 89 ? -4.227 2.566 -3.651 1.00 69.38 89 VAL A O 1
ATOM 710 N N . MET A 1 90 ? -5.471 4.450 -3.578 1.00 64.75 90 MET A N 1
ATOM 711 C CA . MET A 1 90 ? -4.867 5.201 -4.659 1.00 64.75 90 MET A CA 1
ATOM 712 C C . MET A 1 90 ? -3.907 6.251 -4.095 1.00 64.75 90 MET A C 1
ATOM 714 O O . MET A 1 90 ? -4.244 7.017 -3.199 1.00 64.75 90 MET A O 1
ATOM 718 N N . PHE A 1 91 ? -2.699 6.337 -4.629 1.00 63.72 91 PHE A N 1
ATOM 719 C CA . PHE A 1 91 ? -1.777 7.434 -4.328 1.00 63.72 91 PHE A CA 1
ATOM 720 C C . PHE A 1 91 ? -1.694 8.331 -5.543 1.00 63.72 91 PHE A C 1
ATOM 722 O O . PHE A 1 91 ? -1.533 7.815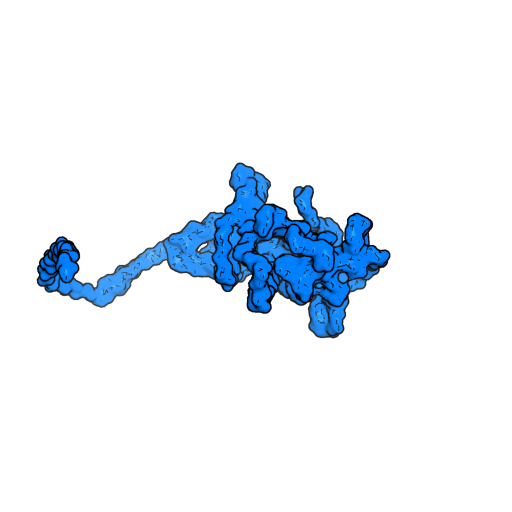 -6.635 1.00 63.72 91 PHE A O 1
ATOM 729 N N . THR A 1 92 ? -1.790 9.643 -5.356 1.00 60.56 92 THR A N 1
ATOM 730 C CA . THR A 1 92 ? -1.617 10.637 -6.417 1.00 60.56 92 THR A CA 1
ATOM 731 C C . THR A 1 92 ? -0.675 11.724 -5.922 1.00 60.56 92 THR A C 1
ATOM 733 O O . THR A 1 92 ? -1.056 12.620 -5.167 1.00 60.56 92 THR A O 1
ATOM 736 N N . SER A 1 93 ? 0.589 11.665 -6.331 1.00 60.53 93 SER A N 1
ATOM 737 C CA . SER A 1 93 ? 1.545 12.733 -6.009 1.00 60.53 93 SER A CA 1
ATOM 738 C C . SER A 1 93 ? 1.498 13.823 -7.075 1.00 60.53 93 SER A C 1
ATOM 740 O O . SER A 1 93 ? 1.756 13.511 -8.229 1.00 60.53 93 SER A O 1
ATOM 742 N N . PHE A 1 94 ? 1.229 15.081 -6.710 1.00 62.59 94 PHE A N 1
ATOM 743 C CA . PHE A 1 94 ? 1.253 16.227 -7.631 1.00 62.59 94 PHE A CA 1
ATOM 744 C C . PHE A 1 94 ? 1.755 17.495 -6.937 1.00 62.59 94 PHE A C 1
ATOM 746 O O . PHE A 1 94 ? 1.510 17.739 -5.761 1.00 62.59 94 PHE A O 1
ATOM 753 N N . GLU A 1 95 ? 2.432 18.365 -7.672 1.00 59.34 95 GLU A N 1
ATOM 754 C CA . GLU A 1 95 ? 2.957 19.605 -7.108 1.00 59.34 95 GLU A CA 1
ATOM 755 C C . GLU A 1 95 ? 2.105 20.806 -7.536 1.00 59.34 95 GLU A C 1
ATOM 757 O O . GLU A 1 95 ? 2.005 21.130 -8.717 1.00 59.34 95 GLU A O 1
ATOM 762 N N . TRP A 1 96 ? 1.476 21.465 -6.557 1.00 59.66 96 TRP A N 1
ATOM 763 C CA . TRP A 1 96 ? 0.808 22.755 -6.735 1.00 59.66 96 TRP A CA 1
ATOM 764 C C . TRP A 1 96 ? 1.613 23.819 -5.996 1.00 59.66 96 TRP A C 1
ATOM 766 O O . TRP A 1 96 ? 1.770 23.718 -4.781 1.00 59.66 96 TRP A O 1
ATOM 776 N N . ASP A 1 97 ? 2.051 24.851 -6.725 1.00 58.88 97 ASP A N 1
ATOM 777 C CA . ASP A 1 97 ? 2.596 26.092 -6.161 1.00 58.88 97 ASP A CA 1
ATOM 778 C C . ASP A 1 97 ? 3.810 25.880 -5.239 1.00 58.88 97 ASP A C 1
ATOM 780 O O . ASP A 1 97 ? 3.656 25.908 -4.026 1.00 58.88 97 ASP A O 1
ATOM 784 N N . SER A 1 98 ? 5.013 25.648 -5.794 1.00 62.94 98 SER A N 1
ATOM 785 C CA . SER A 1 98 ? 6.325 25.509 -5.099 1.00 62.94 98 SER A CA 1
ATOM 786 C C . SER A 1 98 ? 6.405 24.548 -3.889 1.00 62.94 98 SER A C 1
ATOM 788 O O . SER A 1 98 ? 7.477 24.312 -3.333 1.00 62.94 98 SER A O 1
ATOM 790 N N . LYS A 1 99 ? 5.279 23.959 -3.488 1.00 64.19 99 LYS A N 1
ATOM 791 C CA . LYS A 1 99 ? 5.068 23.092 -2.343 1.00 64.19 99 LYS A CA 1
ATOM 792 C C . LYS A 1 99 ? 4.709 21.727 -2.892 1.00 64.19 99 LYS A C 1
ATOM 794 O O . LYS A 1 99 ? 3.643 21.513 -3.467 1.00 64.19 99 LYS A O 1
ATOM 799 N N . LYS A 1 100 ? 5.602 20.775 -2.664 1.00 60.97 100 LYS A N 1
ATOM 800 C CA . LYS A 1 100 ? 5.372 19.376 -3.011 1.00 60.97 100 LYS A CA 1
ATOM 801 C C . LYS A 1 100 ? 4.281 18.821 -2.103 1.00 60.97 100 LYS A C 1
ATOM 803 O O . LYS A 1 100 ? 4.466 18.746 -0.884 1.00 60.97 100 LYS A O 1
ATOM 808 N N . LYS A 1 101 ? 3.143 18.470 -2.699 1.00 62.56 101 LYS A N 1
ATOM 809 C CA . LYS A 1 101 ? 2.054 17.764 -2.030 1.00 62.56 101 LYS A CA 1
ATOM 810 C C . LYS A 1 101 ? 2.006 16.334 -2.555 1.00 62.56 101 LYS A C 1
ATOM 812 O O . LYS A 1 101 ? 2.057 16.085 -3.751 1.00 62.56 101 LYS A O 1
ATOM 817 N N . THR A 1 102 ? 1.909 15.373 -1.658 1.00 63.12 102 THR A N 1
ATOM 818 C CA . THR A 1 102 ? 1.519 14.014 -2.027 1.00 63.12 102 THR A CA 1
ATOM 819 C C . THR A 1 102 ? 0.114 13.813 -1.499 1.00 63.12 102 THR A C 1
ATOM 821 O O . THR A 1 102 ? -0.094 13.893 -0.289 1.00 63.12 102 THR A O 1
ATOM 824 N N . GLU A 1 103 ? -0.855 13.621 -2.390 1.00 66.75 103 GLU A N 1
ATOM 825 C CA . GLU A 1 103 ? -2.212 13.249 -2.004 1.00 66.75 103 GLU A CA 1
ATOM 826 C C . GLU A 1 103 ? -2.316 11.720 -2.008 1.00 66.75 103 GLU A C 1
ATOM 828 O O . GLU A 1 103 ? -1.859 11.034 -2.919 1.00 66.75 103 GLU A O 1
ATOM 833 N N . VAL A 1 104 ? -2.894 11.166 -0.955 1.00 65.81 104 VAL A N 1
ATOM 834 C CA . VAL A 1 104 ? -3.181 9.741 -0.818 1.00 65.81 104 VAL A CA 1
ATOM 835 C C . VAL A 1 104 ? -4.684 9.607 -0.733 1.00 65.81 104 VAL A C 1
ATOM 837 O O . VAL A 1 104 ? -5.253 10.096 0.230 1.00 65.81 104 VAL A O 1
ATOM 840 N N . SER A 1 105 ? -5.319 8.961 -1.694 1.00 65.62 105 SER A N 1
ATOM 841 C CA . SER A 1 105 ? -6.757 8.708 -1.732 1.00 65.62 105 SER A CA 1
ATOM 842 C C . SER A 1 105 ? -7.058 7.241 -1.394 1.00 65.62 105 SER A C 1
ATOM 844 O O . SER A 1 105 ? -6.809 6.368 -2.206 1.00 65.62 105 SER A O 1
ATOM 846 N N . ALA A 1 106 ? -7.604 6.921 -0.221 1.00 71.12 106 ALA A N 1
ATOM 847 C CA . ALA A 1 106 ? -8.047 5.554 0.101 1.00 71.12 106 ALA A CA 1
ATOM 848 C C . ALA A 1 106 ? -9.560 5.398 -0.075 1.00 71.12 106 ALA A C 1
ATOM 850 O O . ALA A 1 106 ? -10.305 6.197 0.489 1.00 71.12 106 ALA A O 1
ATOM 851 N N . VAL A 1 107 ? -10.007 4.360 -0.786 1.00 72.19 107 VAL A N 1
ATOM 852 C CA . VAL A 1 107 ? -11.419 3.971 -0.885 1.00 72.19 107 VAL A CA 1
ATOM 853 C C . VAL A 1 107 ? -11.723 2.988 0.238 1.00 72.19 107 VAL A C 1
ATOM 855 O O . VAL A 1 107 ? -11.207 1.870 0.286 1.00 72.19 107 VAL A O 1
ATOM 858 N N . VAL A 1 108 ? -12.541 3.431 1.189 1.00 75.88 108 VAL A N 1
ATOM 859 C CA . VAL A 1 108 ? -12.782 2.696 2.429 1.00 75.88 108 VAL A CA 1
ATOM 860 C C . VAL A 1 108 ? -14.281 2.476 2.620 1.00 75.88 108 VAL A C 1
ATOM 862 O O . VAL A 1 108 ? -15.032 3.458 2.688 1.00 75.88 108 VAL A O 1
ATOM 865 N N . PRO A 1 109 ? -14.740 1.219 2.766 1.00 80.31 109 PRO A N 1
ATOM 866 C CA . PRO A 1 109 ? -16.138 0.934 3.051 1.00 80.31 109 PRO A CA 1
ATOM 867 C C . PRO A 1 109 ? -16.642 1.694 4.283 1.00 80.31 109 PRO A C 1
ATOM 869 O O . PRO A 1 109 ? -15.985 1.764 5.329 1.00 80.31 109 PRO A O 1
ATOM 872 N N . LYS A 1 110 ? -17.848 2.256 4.169 1.00 79.56 110 LYS A N 1
ATOM 873 C CA . LYS A 1 110 ? -18.453 3.108 5.202 1.00 79.56 110 LYS A CA 1
ATOM 874 C C . LYS A 1 110 ? -18.538 2.455 6.592 1.00 79.56 110 LYS A C 1
ATOM 876 O O . LYS A 1 110 ? -18.300 3.175 7.555 1.00 79.56 110 LYS A O 1
ATOM 881 N N . PRO A 1 111 ? -18.785 1.139 6.762 1.00 83.44 111 PRO A N 1
ATOM 882 C CA . PRO A 1 111 ? -18.806 0.534 8.098 1.00 83.44 111 PRO A CA 1
ATOM 883 C C . PRO A 1 111 ? -17.439 0.561 8.806 1.00 83.44 111 PRO A C 1
ATOM 885 O O . PRO A 1 111 ? -17.355 0.790 10.009 1.00 83.44 111 PRO A O 1
ATOM 888 N N . ILE A 1 112 ? -16.339 0.397 8.066 1.00 85.50 112 ILE A N 1
ATOM 889 C CA . ILE A 1 112 ? -15.001 0.135 8.637 1.00 85.50 112 ILE A CA 1
ATOM 890 C C . ILE A 1 112 ? -14.077 1.360 8.656 1.00 85.50 112 ILE A C 1
ATOM 892 O O . ILE A 1 112 ? -12.959 1.309 9.174 1.00 85.50 112 ILE A O 1
ATOM 896 N N . TYR A 1 113 ? -14.556 2.495 8.157 1.00 85.81 113 TYR A N 1
ATOM 897 C CA . TYR A 1 113 ? -13.789 3.727 7.971 1.00 85.81 113 TYR A CA 1
ATOM 898 C C . TYR A 1 113 ? -13.135 4.281 9.254 1.00 85.81 113 TYR A C 1
ATOM 900 O O . TYR A 1 113 ? -11.989 4.735 9.256 1.00 85.81 113 TYR A O 1
ATOM 908 N N . LYS A 1 114 ? -13.803 4.181 10.405 1.00 87.62 114 LYS A N 1
ATOM 909 C CA . LYS A 1 114 ? -13.209 4.622 11.678 1.00 87.62 114 LYS A CA 1
ATOM 910 C C . LYS A 1 114 ? -12.097 3.694 12.154 1.00 87.62 114 LYS A C 1
ATOM 912 O O . LYS A 1 114 ? -11.109 4.177 12.706 1.00 87.62 114 LYS A O 1
ATOM 917 N N . LEU A 1 115 ? -12.227 2.388 11.917 1.00 88.94 115 LEU A N 1
ATOM 918 C CA . LEU A 1 115 ? -11.158 1.433 12.192 1.00 88.94 115 LEU A CA 1
ATOM 919 C C . LEU A 1 115 ? -9.959 1.684 11.269 1.00 88.94 115 LEU A C 1
ATOM 921 O O . LEU A 1 115 ? -8.830 1.691 11.756 1.00 88.94 115 LEU A O 1
ATOM 925 N N . PHE A 1 116 ? -10.193 1.974 9.983 1.00 85.44 116 PHE A N 1
ATOM 926 C CA . PHE A 1 116 ? -9.147 2.424 9.055 1.00 85.44 116 PHE A CA 1
ATOM 927 C C . PHE A 1 116 ? -8.386 3.628 9.593 1.00 85.44 116 PHE A C 1
ATOM 929 O O . PHE A 1 116 ? -7.163 3.579 9.733 1.00 85.44 116 PHE A O 1
ATOM 936 N N . GLU A 1 117 ? -9.110 4.691 9.946 1.00 85.44 117 GLU A N 1
ATOM 937 C CA . GLU A 1 117 ? -8.500 5.919 10.439 1.00 85.44 117 GLU A CA 1
ATOM 938 C C . GLU A 1 117 ? -7.691 5.671 11.716 1.00 85.44 117 GLU A C 1
ATOM 940 O O . GLU A 1 117 ? -6.598 6.218 11.870 1.00 85.44 117 GLU A O 1
ATOM 945 N N . LEU A 1 118 ? -8.199 4.831 12.622 1.00 88.00 118 LEU A N 1
ATOM 946 C CA . LEU A 1 118 ? -7.490 4.464 13.839 1.00 88.00 118 LEU A CA 1
ATOM 947 C C . LEU A 1 118 ? -6.193 3.701 13.538 1.00 88.00 118 LEU A C 1
ATOM 949 O O . LEU A 1 118 ? -5.152 4.056 14.093 1.00 88.00 118 LEU A O 1
ATOM 953 N N . ARG A 1 119 ? -6.228 2.689 12.661 1.00 86.81 119 ARG A N 1
ATOM 954 C CA . ARG A 1 119 ? -5.019 1.932 12.290 1.00 86.81 119 ARG A CA 1
ATOM 955 C C . ARG A 1 119 ? -3.993 2.831 11.627 1.00 86.81 119 ARG A C 1
ATOM 957 O O . ARG A 1 119 ? -2.835 2.829 12.032 1.00 86.81 119 ARG A O 1
ATOM 964 N N . LEU A 1 120 ? -4.437 3.662 10.689 1.00 81.69 120 LEU A N 1
ATOM 965 C CA . LEU A 1 120 ? -3.585 4.639 10.029 1.00 81.69 120 LEU A CA 1
ATOM 966 C C . LEU A 1 120 ? -2.946 5.589 11.049 1.00 81.69 120 LEU A C 1
ATOM 968 O O . LEU A 1 120 ? -1.737 5.779 11.042 1.00 81.69 120 LEU A O 1
ATOM 972 N N . LEU A 1 121 ? -3.725 6.119 11.994 1.00 82.44 121 LEU A N 1
ATOM 973 C CA . LEU A 1 121 ? -3.217 6.960 13.079 1.00 82.44 121 LEU A CA 1
ATOM 974 C C . LEU A 1 121 ? -2.157 6.267 13.942 1.00 82.44 121 LEU A C 1
ATOM 976 O O . LEU A 1 121 ? -1.156 6.894 14.286 1.00 82.44 121 LEU A O 1
ATOM 980 N N . ILE A 1 122 ? -2.377 5.008 14.320 1.00 83.44 122 ILE A N 1
ATOM 981 C CA . ILE A 1 122 ? -1.426 4.234 15.127 1.00 83.44 122 ILE A CA 1
ATOM 982 C C . ILE A 1 122 ? -0.133 4.005 14.337 1.00 83.44 122 ILE A C 1
ATOM 984 O O . ILE A 1 122 ? 0.950 4.284 14.856 1.00 83.44 122 ILE A O 1
ATOM 988 N N . SER A 1 123 ? -0.237 3.592 13.070 1.00 78.62 123 SER A N 1
ATOM 989 C CA . SER A 1 123 ? 0.917 3.393 12.188 1.00 78.62 123 SER A CA 1
ATOM 990 C C . SER A 1 123 ? 1.713 4.684 11.980 1.00 78.62 123 SER A C 1
ATOM 992 O O . SER A 1 123 ? 2.935 4.667 12.080 1.00 78.62 123 SER A O 1
ATOM 994 N N . LEU A 1 124 ? 1.047 5.822 11.763 1.00 74.50 124 LEU A N 1
ATOM 995 C CA . LEU A 1 124 ? 1.726 7.108 11.566 1.00 74.50 124 LEU A CA 1
ATOM 996 C C . LEU A 1 124 ? 2.387 7.628 12.853 1.00 74.50 124 LEU A C 1
ATOM 998 O O . LEU A 1 124 ? 3.476 8.197 12.789 1.00 74.50 124 LEU A O 1
ATOM 1002 N N . ARG A 1 125 ? 1.786 7.397 14.030 1.00 77.75 125 ARG A N 1
ATOM 1003 C CA . ARG A 1 125 ? 2.401 7.749 15.326 1.00 77.75 125 ARG A CA 1
ATOM 1004 C C . ARG A 1 125 ? 3.705 7.001 15.571 1.00 77.75 125 ARG A C 1
ATOM 1006 O O . ARG A 1 125 ? 4.645 7.600 16.089 1.00 77.75 125 ARG A O 1
ATOM 1013 N N . ALA A 1 126 ? 3.775 5.726 15.186 1.00 73.75 126 ALA A N 1
ATOM 1014 C CA . ALA A 1 126 ? 5.001 4.936 15.305 1.00 73.75 126 ALA A CA 1
ATOM 1015 C C . ALA A 1 126 ? 6.172 5.564 14.528 1.00 73.75 126 ALA A C 1
ATOM 1017 O O . ALA A 1 126 ? 7.327 5.405 14.913 1.00 73.75 126 ALA A O 1
ATOM 1018 N N . LEU A 1 127 ? 5.873 6.340 13.484 1.00 66.44 127 LEU A N 1
ATOM 1019 C CA . LEU A 1 127 ? 6.868 7.013 12.661 1.00 66.44 127 LEU A CA 1
ATOM 1020 C C . LEU A 1 127 ? 7.309 8.383 13.226 1.00 66.44 127 LEU A C 1
ATOM 1022 O O . LEU A 1 127 ? 8.204 8.997 12.658 1.00 66.44 127 LEU A O 1
ATOM 1026 N N . ARG A 1 128 ? 6.729 8.866 14.341 1.00 68.00 128 ARG A N 1
ATOM 1027 C CA . ARG A 1 128 ? 7.020 10.182 14.966 1.00 68.00 128 ARG A CA 1
ATOM 1028 C C . ARG A 1 128 ? 6.904 11.388 14.021 1.00 68.00 128 ARG A C 1
ATOM 1030 O O . ARG A 1 128 ? 7.506 12.428 14.275 1.00 68.00 128 ARG A O 1
ATOM 1037 N N . PHE A 1 129 ? 6.128 11.273 12.947 1.00 61.00 129 PHE A N 1
ATOM 1038 C CA . PHE A 1 129 ? 5.884 12.404 12.058 1.00 61.00 129 PHE A CA 1
ATOM 1039 C C . PHE A 1 129 ? 4.772 13.276 12.604 1.00 61.00 129 PHE A C 1
ATOM 1041 O O . PHE A 1 129 ? 3.660 12.808 12.860 1.00 61.00 129 PHE A O 1
ATOM 1048 N N . ASP A 1 130 ? 5.079 14.563 12.714 1.00 55.34 130 ASP A N 1
ATOM 1049 C CA . ASP A 1 130 ? 4.104 15.602 12.995 1.00 55.34 130 ASP A CA 1
ATOM 1050 C C . ASP A 1 130 ? 3.350 15.914 11.694 1.00 55.34 130 ASP A C 1
ATOM 1052 O O . ASP A 1 130 ? 3.590 16.898 10.994 1.00 55.34 130 ASP A O 1
ATOM 1056 N N . PHE A 1 131 ? 2.486 14.983 11.283 1.00 54.06 131 PHE A N 1
ATOM 1057 C CA . PHE A 1 131 ? 1.555 15.247 10.199 1.00 54.06 131 PHE A CA 1
ATOM 1058 C C . PHE A 1 131 ? 0.613 16.349 10.683 1.00 54.06 131 PHE A C 1
ATOM 1060 O O . PHE A 1 131 ? -0.219 16.113 11.562 1.00 54.06 131 PHE A O 1
ATOM 1067 N N . THR A 1 132 ? 0.705 17.540 10.090 1.00 49.69 132 THR A N 1
ATOM 1068 C CA . THR A 1 132 ? -0.358 18.549 10.168 1.00 49.69 132 THR A CA 1
ATOM 1069 C C . THR A 1 132 ? -1.569 17.977 9.434 1.00 49.69 132 THR A C 1
ATOM 1071 O O . THR A 1 132 ? -1.760 18.104 8.228 1.00 49.69 132 THR A O 1
ATOM 1074 N N . LYS A 1 133 ? -2.325 17.183 10.189 1.00 53.41 133 LYS A N 1
ATOM 1075 C CA . LYS A 1 133 ? -3.269 16.185 9.709 1.00 53.41 133 LYS A CA 1
ATOM 1076 C C . LYS A 1 133 ? -4.508 16.869 9.134 1.00 53.41 133 LYS A C 1
ATOM 1078 O O . LYS A 1 133 ? -5.411 17.243 9.877 1.00 53.41 133 LYS A O 1
ATOM 1083 N N . ARG A 1 134 ? -4.598 16.967 7.808 1.00 58.19 134 ARG A N 1
ATOM 1084 C CA . ARG A 1 134 ? -5.891 17.046 7.115 1.00 58.19 134 ARG A CA 1
ATOM 1085 C C . ARG A 1 134 ? -6.152 15.702 6.455 1.00 58.19 134 ARG A C 1
ATOM 1087 O O . ARG A 1 134 ? -5.698 15.454 5.343 1.00 58.19 134 ARG A O 1
ATOM 1094 N N . ILE A 1 135 ? -6.846 14.834 7.188 1.00 64.88 135 ILE A N 1
ATOM 1095 C CA . ILE A 1 135 ? -7.658 13.810 6.537 1.00 64.88 135 ILE A CA 1
ATOM 1096 C C . ILE A 1 135 ? -8.870 14.565 6.017 1.00 64.88 135 ILE A C 1
ATOM 1098 O O . ILE A 1 135 ? -9.689 15.020 6.815 1.00 64.88 135 ILE A O 1
ATOM 1102 N N . ASP A 1 136 ? -8.927 14.751 4.707 1.00 67.75 136 ASP A N 1
ATOM 1103 C CA . ASP A 1 136 ? -10.135 15.238 4.060 1.00 67.75 136 ASP A CA 1
ATOM 1104 C C . ASP A 1 136 ? -10.961 14.027 3.627 1.00 67.75 136 ASP A C 1
ATOM 1106 O O . ASP A 1 136 ? -10.417 13.040 3.122 1.00 67.75 136 ASP A O 1
ATOM 1110 N N . ARG A 1 137 ? -12.264 14.074 3.885 1.00 66.06 137 ARG A N 1
ATOM 1111 C CA . ARG A 1 137 ? -13.189 13.014 3.494 1.00 66.06 137 ARG A CA 1
ATOM 1112 C C . ARG A 1 137 ? -14.064 13.561 2.391 1.00 66.06 137 ARG A C 1
ATOM 1114 O O . ARG A 1 137 ? -14.902 14.433 2.613 1.00 66.06 137 ARG A O 1
ATOM 1121 N N . SER A 1 138 ? -13.857 13.048 1.189 1.00 63.00 138 SER A N 1
ATOM 1122 C CA . SER A 1 138 ? -14.786 13.298 0.094 1.00 63.00 138 SER A CA 1
ATOM 1123 C C . SER A 1 138 ? -15.946 12.307 0.196 1.00 63.00 138 SER A C 1
ATOM 1125 O O . SER A 1 138 ? -15.740 11.155 0.566 1.00 63.00 138 SER A O 1
ATOM 1127 N N . PHE A 1 139 ? -17.156 12.768 -0.132 1.00 60.12 139 PHE A N 1
ATOM 1128 C CA . PHE A 1 139 ? -18.388 11.963 -0.184 1.00 60.12 139 PHE A CA 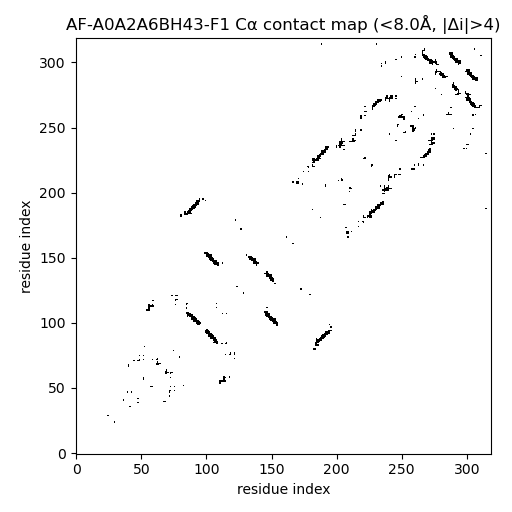1
ATOM 1129 C C . PHE A 1 139 ? -18.982 11.480 1.151 1.00 60.12 139 PHE A C 1
ATOM 1131 O O . PHE A 1 139 ? -19.952 10.734 1.124 1.00 60.12 139 PHE A O 1
ATOM 1138 N N . ASP A 1 140 ? -18.542 12.013 2.300 1.00 60.53 140 ASP A N 1
ATOM 1139 C CA . ASP A 1 140 ? -19.079 11.689 3.646 1.00 60.53 140 ASP A CA 1
ATOM 1140 C C . ASP A 1 140 ? -20.622 11.804 3.770 1.00 60.53 140 ASP A C 1
ATOM 1142 O O . ASP A 1 140 ? -21.221 11.262 4.698 1.00 60.53 140 ASP A O 1
ATOM 1146 N N . LYS A 1 141 ? -21.271 12.546 2.861 1.00 65.12 141 LYS A N 1
ATOM 1147 C CA . LYS A 1 141 ? -22.722 12.803 2.845 1.00 65.12 141 LYS A CA 1
ATOM 1148 C C . LYS A 1 141 ? -23.526 11.895 1.911 1.00 65.12 141 LYS A C 1
ATOM 1150 O O . LYS A 1 141 ? -24.746 12.015 1.901 1.00 65.12 141 LYS A O 1
ATOM 1155 N N . LEU A 1 142 ? -22.883 11.062 1.097 1.00 61.72 142 LEU A N 1
ATOM 1156 C CA . LEU A 1 142 ? -23.591 10.151 0.201 1.00 61.72 142 LEU A CA 1
ATOM 1157 C C . LEU A 1 142 ? -23.732 8.793 0.884 1.00 61.72 142 LEU A C 1
ATOM 1159 O O . LEU A 1 142 ? -22.752 8.237 1.381 1.00 61.72 142 LEU A O 1
ATOM 1163 N N . ASP A 1 143 ? -24.957 8.276 0.961 1.00 63.94 143 ASP A N 1
ATOM 1164 C CA . ASP A 1 143 ? -25.214 7.087 1.770 1.00 63.94 143 ASP A CA 1
ATOM 1165 C C . ASP A 1 143 ? -24.663 5.792 1.172 1.00 63.94 143 ASP A C 1
ATOM 1167 O O . ASP A 1 143 ? -24.200 4.942 1.936 1.00 63.94 143 ASP A O 1
ATOM 1171 N N . ASP A 1 144 ? -24.575 5.731 -0.157 1.00 66.94 144 ASP A N 1
ATOM 1172 C CA . ASP A 1 144 ? -24.213 4.526 -0.911 1.00 66.94 144 ASP A CA 1
ATOM 1173 C C . ASP A 1 144 ? -22.771 4.522 -1.445 1.00 66.94 144 ASP A C 1
ATOM 1175 O O . ASP A 1 144 ? -22.374 3.589 -2.141 1.00 66.94 144 ASP A O 1
ATOM 1179 N N . HIS A 1 145 ? -21.962 5.540 -1.130 1.00 53.84 145 HIS A N 1
ATOM 1180 C CA . HIS A 1 145 ? -20.586 5.628 -1.625 1.00 53.84 145 HIS A CA 1
ATOM 1181 C C . HIS A 1 145 ? -19.552 5.310 -0.533 1.00 53.84 145 HIS A C 1
ATOM 1183 O O . HIS A 1 145 ? -19.712 5.731 0.618 1.00 53.84 145 HIS A O 1
ATOM 1189 N N . PRO A 1 146 ? -18.467 4.583 -0.867 1.00 61.34 146 PRO A N 1
ATOM 1190 C CA . PRO A 1 146 ? -17.347 4.413 0.047 1.00 61.34 146 PRO A CA 1
ATOM 1191 C C . PRO A 1 146 ? -16.708 5.772 0.351 1.00 61.34 146 PRO A C 1
ATOM 1193 O O . PRO A 1 146 ? -16.667 6.672 -0.490 1.00 61.34 146 PRO A O 1
ATOM 1196 N N . ASN A 1 147 ? -16.179 5.918 1.564 1.00 65.88 147 ASN A N 1
ATOM 1197 C CA . ASN A 1 147 ? -15.485 7.141 1.939 1.00 65.88 147 ASN A CA 1
ATOM 1198 C C . ASN A 1 147 ? -14.146 7.190 1.206 1.00 65.88 147 ASN A C 1
ATOM 1200 O O . ASN A 1 147 ? -13.342 6.262 1.322 1.00 65.88 147 ASN A O 1
ATOM 1204 N N . VAL A 1 148 ? -13.892 8.293 0.498 1.00 65.38 148 VAL A N 1
ATOM 1205 C CA . VAL A 1 148 ? -12.586 8.555 -0.111 1.00 65.38 148 VAL A CA 1
ATOM 1206 C C . VAL A 1 148 ? -11.777 9.423 0.844 1.00 65.38 148 VAL A C 1
ATOM 1208 O O . VAL A 1 148 ? -12.077 10.600 1.064 1.00 65.38 148 VAL A O 1
ATOM 1211 N N . TYR A 1 149 ? -10.750 8.823 1.435 1.00 60.66 149 TYR A N 1
ATOM 1212 C CA . TYR A 1 149 ? -9.832 9.476 2.358 1.00 60.66 149 TYR A CA 1
ATOM 1213 C C . TYR A 1 149 ? -8.694 10.117 1.599 1.00 60.66 149 TYR A C 1
ATOM 1215 O O . TYR A 1 149 ? -7.836 9.396 1.113 1.00 60.66 149 TYR A O 1
ATOM 1223 N N . LYS A 1 150 ? -8.626 11.445 1.588 1.00 61.72 150 LYS A N 1
ATOM 1224 C CA . LYS A 1 150 ? -7.488 12.195 1.057 1.00 61.72 150 LYS A CA 1
ATOM 1225 C C . LYS A 1 150 ? -6.533 12.550 2.194 1.00 61.72 150 LYS A C 1
ATOM 1227 O O . LYS A 1 150 ? -6.846 13.404 3.027 1.00 61.72 150 LYS A O 1
ATOM 1232 N N . LEU A 1 151 ? -5.365 11.912 2.257 1.00 60.66 151 LEU A N 1
ATOM 1233 C CA . LEU A 1 151 ? -4.254 12.359 3.092 1.00 60.66 151 LEU A CA 1
ATOM 1234 C C . LEU A 1 151 ? -3.321 13.227 2.269 1.00 60.66 151 LEU A C 1
ATOM 1236 O O . LEU A 1 151 ? -2.700 12.766 1.320 1.00 60.66 151 LEU A O 1
ATOM 1240 N N . ASN A 1 152 ? -3.192 14.482 2.675 1.00 58.53 152 ASN A N 1
ATOM 1241 C CA . ASN A 1 152 ? -2.226 15.394 2.090 1.00 58.53 152 ASN A CA 1
ATOM 1242 C C . ASN A 1 152 ? -0.937 15.361 2.911 1.00 58.53 152 ASN A C 1
ATOM 1244 O O . ASN A 1 152 ? -0.931 15.735 4.085 1.00 58.53 152 ASN A O 1
ATOM 1248 N N . TYR A 1 153 ? 0.157 14.939 2.289 1.00 61.06 153 TYR A N 1
ATOM 1249 C CA . TYR A 1 153 ? 1.501 15.082 2.824 1.00 61.06 153 TYR A CA 1
ATOM 1250 C C . TYR A 1 153 ? 2.171 16.293 2.184 1.00 61.06 153 TYR A C 1
ATOM 1252 O O . TYR A 1 153 ? 2.438 16.313 0.985 1.00 61.06 153 TYR A O 1
ATOM 1260 N N . THR A 1 154 ? 2.460 17.305 2.993 1.00 54.50 154 THR A N 1
ATOM 1261 C CA . THR A 1 154 ? 3.420 18.353 2.648 1.00 54.50 154 THR A CA 1
ATOM 1262 C C . THR A 1 154 ? 4.730 18.032 3.337 1.00 54.50 154 THR A C 1
ATOM 1264 O O . THR A 1 154 ? 4.835 18.139 4.559 1.00 54.50 154 THR A O 1
ATOM 1267 N N . SER A 1 155 ? 5.735 17.661 2.551 1.00 54.16 155 SER A N 1
ATOM 1268 C CA . SER A 1 155 ? 7.116 17.695 3.017 1.00 54.16 155 SER A CA 1
ATOM 1269 C C . SER A 1 155 ? 7.447 19.149 3.360 1.00 54.16 155 SER A C 1
ATOM 1271 O O . SER A 1 155 ? 7.509 19.997 2.474 1.00 54.16 155 SER A O 1
ATOM 1273 N N . ALA A 1 156 ? 7.628 19.461 4.644 1.00 47.00 156 ALA A N 1
ATOM 1274 C CA . ALA A 1 156 ? 8.026 20.795 5.105 1.00 47.00 156 ALA A CA 1
ATOM 1275 C C . ALA A 1 156 ? 9.510 21.106 4.815 1.00 47.00 156 ALA A C 1
ATOM 1277 O O . ALA A 1 156 ? 10.099 21.985 5.440 1.00 47.00 156 ALA A O 1
ATOM 1278 N N . LEU A 1 157 ? 10.145 20.345 3.924 1.00 49.59 157 LEU A N 1
ATOM 1279 C CA . LEU A 1 157 ? 11.585 20.363 3.750 1.00 49.59 157 LEU A CA 1
ATOM 1280 C C . LEU A 1 157 ? 11.969 21.321 2.623 1.00 49.59 157 LEU A C 1
ATOM 1282 O O . LEU A 1 157 ? 11.749 21.052 1.443 1.00 49.59 157 LEU A O 1
ATOM 1286 N N . ASP A 1 158 ? 12.556 22.439 3.036 1.00 47.28 158 ASP A N 1
ATOM 1287 C CA . ASP A 1 158 ? 13.156 23.454 2.181 1.00 47.28 158 ASP A CA 1
ATOM 1288 C C . ASP A 1 158 ? 14.406 22.883 1.477 1.00 47.28 158 ASP A C 1
ATOM 1290 O O . ASP A 1 158 ? 15.303 22.321 2.111 1.00 47.28 158 ASP A O 1
ATOM 1294 N N . TYR A 1 159 ? 14.454 22.971 0.146 1.00 50.47 159 TYR A N 1
ATOM 1295 C CA . TYR A 1 159 ? 15.405 22.242 -0.713 1.00 50.47 159 TYR A CA 1
ATOM 1296 C C . TYR A 1 159 ? 16.796 22.896 -0.822 1.00 50.47 159 TYR A C 1
ATOM 1298 O O . TYR A 1 159 ? 17.622 22.460 -1.624 1.00 50.47 159 TYR A O 1
ATOM 1306 N N . GLY A 1 160 ? 17.094 23.916 -0.013 1.00 45.88 160 GLY A N 1
ATOM 1307 C CA . GLY A 1 160 ? 18.326 24.701 -0.138 1.00 45.88 160 GLY A CA 1
ATOM 1308 C C . GLY A 1 160 ? 19.624 23.910 0.074 1.00 45.88 160 GLY A C 1
ATOM 1309 O O . GLY A 1 160 ? 20.613 24.189 -0.600 1.00 45.88 160 GLY A O 1
ATOM 1310 N N . ARG A 1 161 ? 19.641 22.919 0.978 1.00 42.53 161 ARG A N 1
ATOM 1311 C CA . ARG A 1 161 ? 20.779 22.014 1.247 1.00 42.53 161 ARG A CA 1
ATOM 1312 C C . ARG A 1 161 ? 20.268 20.764 1.966 1.00 42.53 161 ARG A C 1
ATOM 1314 O O . ARG A 1 161 ? 19.969 20.845 3.150 1.00 42.53 161 ARG A O 1
ATOM 1321 N N . MET A 1 162 ? 20.181 19.618 1.292 1.00 46.69 162 MET A N 1
ATOM 1322 C CA . MET A 1 162 ? 19.823 18.357 1.960 1.00 46.69 162 MET A CA 1
ATOM 1323 C C . MET A 1 162 ? 21.086 17.610 2.432 1.00 46.69 162 MET A C 1
ATOM 1325 O O . MET A 1 162 ? 21.809 17.071 1.593 1.00 46.69 162 MET A O 1
ATOM 1329 N N . PRO A 1 163 ? 21.400 17.551 3.741 1.00 51.28 163 PRO A N 1
ATOM 1330 C CA . PRO A 1 163 ? 22.406 16.629 4.269 1.00 51.28 163 PRO A CA 1
ATOM 1331 C C . PRO A 1 163 ? 21.979 15.160 4.076 1.00 51.28 163 PRO A C 1
ATOM 1333 O O . PRO A 1 163 ? 20.792 14.846 4.095 1.00 51.28 163 PRO A O 1
ATOM 1336 N N . LEU A 1 164 ? 22.947 14.239 3.952 1.00 43.66 164 LEU A N 1
ATOM 1337 C CA . LEU A 1 164 ? 22.746 12.781 3.778 1.00 43.66 164 LEU A CA 1
ATOM 1338 C C . LEU A 1 164 ? 21.708 12.164 4.737 1.00 43.66 164 LEU A C 1
ATOM 1340 O O . LEU A 1 164 ? 20.970 11.254 4.358 1.00 43.66 164 LEU A O 1
ATOM 1344 N N . LEU A 1 165 ? 21.614 12.691 5.961 1.00 39.34 165 LEU A N 1
ATOM 1345 C CA . LEU A 1 165 ? 20.648 12.264 6.974 1.00 39.34 165 LEU A CA 1
ATOM 1346 C C . LEU A 1 165 ? 19.187 12.441 6.513 1.00 39.34 165 LEU A C 1
ATOM 1348 O O . LEU A 1 165 ? 18.332 11.641 6.871 1.00 39.34 165 LEU A O 1
ATOM 1352 N N . GLN A 1 166 ? 18.907 13.446 5.681 1.00 53.31 166 GLN A N 1
ATOM 1353 C CA . GLN A 1 166 ? 17.568 13.798 5.202 1.00 53.31 166 GLN A CA 1
ATOM 1354 C C . GLN A 1 166 ? 17.108 12.940 4.011 1.00 53.31 166 GLN A C 1
ATOM 1356 O O . GLN A 1 166 ? 15.929 12.598 3.894 1.00 53.31 166 GLN A O 1
ATOM 1361 N N . CYS A 1 167 ? 18.043 12.522 3.151 1.00 49.03 167 CYS A N 1
ATOM 1362 C CA . CYS A 1 167 ? 17.775 11.502 2.133 1.00 49.03 167 CYS A CA 1
ATOM 1363 C C . CYS A 1 167 ? 17.468 10.150 2.787 1.00 49.03 167 CYS A C 1
ATOM 1365 O O . CYS A 1 167 ? 16.522 9.475 2.384 1.00 49.03 167 CYS A O 1
ATOM 1367 N N . LEU A 1 168 ? 18.226 9.782 3.828 1.00 53.25 168 LEU A N 1
ATOM 1368 C CA . LEU A 1 168 ? 17.996 8.554 4.589 1.00 53.25 168 LEU A CA 1
ATOM 1369 C C . LEU A 1 168 ? 16.652 8.576 5.318 1.00 53.25 168 LEU A C 1
ATOM 1371 O O . LEU A 1 168 ? 15.929 7.585 5.258 1.00 53.25 168 LEU A O 1
ATOM 1375 N N . THR A 1 169 ? 16.271 9.688 5.955 1.00 62.81 169 THR A N 1
ATOM 1376 C CA . THR A 1 169 ? 14.943 9.787 6.576 1.00 62.81 169 THR A CA 1
ATOM 1377 C C . THR A 1 169 ? 13.840 9.704 5.533 1.00 62.81 169 THR A C 1
ATOM 1379 O O . THR A 1 169 ? 12.917 8.930 5.732 1.00 62.81 169 THR A O 1
ATOM 1382 N N . THR A 1 170 ? 13.945 10.394 4.396 1.00 67.75 170 THR A N 1
ATOM 1383 C CA . THR A 1 170 ? 12.932 10.303 3.327 1.00 67.75 170 THR A CA 1
ATOM 1384 C C . THR A 1 170 ? 12.810 8.875 2.781 1.00 67.75 170 THR A C 1
ATOM 1386 O O . THR A 1 170 ? 11.702 8.366 2.642 1.00 67.75 170 THR A O 1
ATOM 1389 N N . LEU A 1 171 ? 13.933 8.185 2.555 1.00 64.50 171 LEU A N 1
ATOM 1390 C CA . LEU A 1 171 ? 13.957 6.787 2.116 1.00 64.50 171 LEU A CA 1
ATOM 1391 C C . LEU A 1 171 ? 13.299 5.840 3.121 1.00 64.50 171 LEU A C 1
ATOM 1393 O O . LEU A 1 171 ? 12.439 5.033 2.758 1.00 64.50 171 LEU A O 1
ATOM 1397 N N . ILE A 1 172 ? 13.701 5.942 4.388 1.00 73.38 172 ILE A N 1
ATOM 1398 C CA . ILE A 1 172 ? 13.121 5.158 5.479 1.00 73.38 172 ILE A CA 1
ATOM 1399 C C . ILE A 1 172 ? 11.620 5.443 5.539 1.00 73.38 172 ILE A C 1
ATOM 1401 O O . ILE A 1 172 ? 10.819 4.521 5.563 1.00 73.38 172 ILE A O 1
ATOM 1405 N N . VAL A 1 173 ? 11.204 6.700 5.457 1.00 76.25 173 VAL A N 1
ATOM 1406 C CA . VAL A 1 173 ? 9.788 7.067 5.520 1.00 76.25 173 VAL A CA 1
ATOM 1407 C C . VAL A 1 173 ? 8.994 6.464 4.377 1.00 76.25 173 VAL A C 1
ATOM 1409 O O . VAL A 1 173 ? 8.000 5.795 4.644 1.00 76.25 173 VAL A O 1
ATOM 1412 N N . SER A 1 174 ? 9.431 6.644 3.132 1.00 81.56 174 SER A N 1
ATOM 1413 C CA . SER A 1 174 ? 8.697 6.156 1.963 1.00 81.56 174 SER A CA 1
ATOM 1414 C C . SER A 1 174 ? 8.579 4.631 1.970 1.00 81.56 174 SER A C 1
ATOM 1416 O O . SER A 1 174 ? 7.488 4.093 1.781 1.00 81.56 174 SER A O 1
ATOM 1418 N N . THR A 1 175 ? 9.668 3.920 2.273 1.00 85.94 175 THR A N 1
ATOM 1419 C CA . THR A 1 175 ? 9.660 2.449 2.341 1.00 85.94 175 THR A CA 1
ATOM 1420 C C . THR A 1 175 ? 8.815 1.931 3.504 1.00 85.94 175 THR A C 1
ATOM 1422 O O . THR A 1 175 ? 7.953 1.078 3.297 1.00 85.94 175 THR A O 1
ATOM 1425 N N . TYR A 1 176 ? 8.980 2.464 4.720 1.00 84.25 176 TYR A N 1
ATOM 1426 C CA . TYR A 1 176 ? 8.171 2.058 5.876 1.00 84.25 176 TYR A CA 1
ATOM 1427 C C . TYR A 1 176 ? 6.695 2.379 5.689 1.00 84.25 176 TYR A C 1
ATOM 1429 O O . TYR A 1 176 ? 5.842 1.609 6.132 1.00 84.25 176 TYR A O 1
ATOM 1437 N N . PHE A 1 177 ? 6.384 3.494 5.041 1.00 82.25 177 PHE A N 1
ATOM 1438 C CA . PHE A 1 177 ? 5.019 3.886 4.750 1.00 82.25 177 PHE A CA 1
ATOM 1439 C C . PHE A 1 177 ? 4.351 2.911 3.776 1.00 82.25 177 PHE A C 1
ATOM 1441 O O . PHE A 1 177 ? 3.313 2.350 4.124 1.00 82.25 177 PHE A O 1
ATOM 1448 N N . LEU A 1 178 ? 4.977 2.610 2.631 1.00 87.31 178 LEU A N 1
ATOM 1449 C CA . LEU A 1 178 ? 4.467 1.613 1.678 1.00 87.31 178 LEU A CA 1
ATOM 1450 C C . LEU A 1 178 ? 4.341 0.223 2.311 1.00 87.31 178 LEU A C 1
ATOM 1452 O O . LEU A 1 178 ? 3.320 -0.450 2.159 1.00 87.31 178 LEU A O 1
ATOM 1456 N N . LEU A 1 179 ? 5.328 -0.181 3.114 1.00 89.00 179 LEU A N 1
ATOM 1457 C CA . LEU A 1 179 ? 5.260 -1.430 3.869 1.00 89.00 179 LEU A CA 1
ATOM 1458 C C . LEU A 1 179 ? 4.114 -1.423 4.884 1.00 89.00 179 LEU A C 1
ATOM 1460 O O . LEU A 1 179 ? 3.437 -2.437 5.040 1.00 89.00 179 LEU A O 1
ATOM 1464 N N . SER A 1 180 ? 3.866 -0.313 5.574 1.00 83.81 180 SER A N 1
ATOM 1465 C CA . SER A 1 180 ? 2.746 -0.197 6.514 1.00 83.81 180 SER A CA 1
ATOM 1466 C C . SER A 1 180 ? 1.412 -0.294 5.780 1.00 83.81 180 SER A C 1
ATOM 1468 O O . SER A 1 180 ? 0.551 -1.071 6.182 1.00 83.81 180 SER A O 1
ATOM 1470 N N . LEU A 1 181 ? 1.266 0.395 4.650 1.00 82.94 181 LEU A N 1
ATOM 1471 C CA . LEU A 1 181 ? 0.061 0.334 3.823 1.00 82.94 181 LEU A CA 1
ATOM 1472 C C . LEU A 1 181 ? -0.217 -1.073 3.299 1.00 82.94 181 LEU A C 1
ATOM 1474 O O . LEU A 1 181 ? -1.350 -1.536 3.396 1.00 82.94 181 LEU A O 1
ATOM 1478 N N . SER A 1 182 ? 0.812 -1.799 2.853 1.00 89.00 182 SER A N 1
ATOM 1479 C CA . SER A 1 182 ? 0.672 -3.195 2.407 1.00 89.00 182 SER A CA 1
ATOM 1480 C C . SER A 1 182 ? 0.155 -4.149 3.496 1.00 89.00 182 SER A C 1
ATOM 1482 O O . SER A 1 182 ? -0.328 -5.235 3.195 1.00 89.00 182 SER A O 1
ATOM 1484 N N . THR A 1 183 ? 0.205 -3.756 4.779 1.00 85.00 183 THR A N 1
ATOM 1485 C CA . THR A 1 183 ? -0.422 -4.526 5.878 1.00 85.00 183 THR A CA 1
ATOM 1486 C C . THR A 1 183 ? -1.881 -4.171 6.123 1.00 85.00 183 THR A C 1
ATOM 1488 O O . THR A 1 183 ? -2.554 -4.829 6.914 1.00 85.00 183 THR A O 1
ATOM 1491 N N . LEU A 1 184 ? -2.393 -3.125 5.483 1.00 82.31 184 LEU A N 1
ATOM 1492 C CA . LEU A 1 184 ? -3.746 -2.621 5.692 1.00 82.31 184 LEU A CA 1
ATOM 1493 C C . LEU A 1 184 ? -4.697 -3.034 4.564 1.00 82.31 184 LEU A C 1
ATOM 1495 O O . LEU A 1 184 ? -5.897 -3.136 4.821 1.00 82.31 184 LEU A O 1
ATOM 1499 N N . VAL A 1 185 ? -4.167 -3.325 3.373 1.00 84.38 185 VAL A N 1
ATOM 1500 C CA . VAL A 1 185 ? -4.936 -3.438 2.123 1.00 84.38 185 VAL A CA 1
ATOM 1501 C C . VAL A 1 185 ? -4.620 -4.731 1.373 1.00 84.38 185 VAL A C 1
ATOM 1503 O O . VAL A 1 185 ? -3.537 -5.292 1.548 1.00 84.38 185 VAL A O 1
ATOM 1506 N N . ARG A 1 186 ? -5.564 -5.191 0.540 1.00 88.50 186 ARG A N 1
ATOM 1507 C CA . ARG A 1 186 ? -5.352 -6.321 -0.387 1.00 88.50 186 ARG A CA 1
ATOM 1508 C C . ARG A 1 186 ? -4.931 -5.874 -1.775 1.00 88.50 186 ARG A C 1
ATOM 1510 O O . ARG A 1 186 ? -4.126 -6.555 -2.403 1.00 88.50 186 ARG A O 1
ATOM 1517 N N . SER A 1 187 ? -5.416 -4.716 -2.201 1.00 88.88 187 SER A N 1
ATOM 1518 C CA . SER A 1 187 ? -5.056 -4.095 -3.466 1.00 88.88 187 SER A CA 1
ATOM 1519 C C . SER A 1 187 ? -4.541 -2.685 -3.217 1.00 88.88 187 SER A C 1
ATOM 1521 O O . SER A 1 187 ? -5.069 -1.948 -2.381 1.00 88.88 187 SER A O 1
ATOM 1523 N N . LEU A 1 188 ? -3.472 -2.322 -3.915 1.00 89.12 188 LEU A N 1
ATOM 1524 C CA . LEU A 1 188 ? -2.823 -1.024 -3.792 1.00 89.12 188 LEU A CA 1
ATOM 1525 C C . LEU A 1 188 ? -2.522 -0.480 -5.186 1.00 89.12 188 LEU A C 1
ATOM 1527 O O . LEU A 1 188 ? -1.865 -1.149 -5.979 1.00 89.12 188 LEU A O 1
ATOM 1531 N N . TYR A 1 189 ? -2.977 0.733 -5.469 1.00 88.12 189 TYR A N 1
ATOM 1532 C CA . TYR A 1 189 ? -2.742 1.426 -6.727 1.00 88.12 189 TYR A CA 1
ATOM 1533 C C . TYR A 1 189 ? -1.937 2.703 -6.450 1.00 88.12 189 TYR A C 1
ATOM 1535 O O . TYR A 1 189 ? -2.326 3.563 -5.661 1.00 88.12 189 TYR A O 1
ATOM 1543 N N . LEU A 1 190 ? -0.751 2.820 -7.038 1.00 88.25 190 LEU A N 1
ATOM 1544 C CA . LEU A 1 190 ? 0.164 3.937 -6.815 1.00 88.25 190 LEU A CA 1
ATOM 1545 C C . LEU A 1 190 ? 0.340 4.720 -8.115 1.00 88.25 190 LEU A C 1
ATOM 1547 O O . LEU A 1 190 ? 1.030 4.247 -9.006 1.00 88.25 190 LEU A O 1
ATOM 1551 N N . GLU A 1 191 ? -0.204 5.930 -8.212 1.00 86.44 191 GLU A N 1
ATOM 1552 C CA . GLU A 1 191 ? 0.000 6.830 -9.350 1.00 86.44 191 GLU A CA 1
ATOM 1553 C C . GLU A 1 191 ? 0.920 7.997 -8.952 1.00 86.44 191 GLU A C 1
ATOM 1555 O O . GLU A 1 191 ? 0.632 8.831 -8.087 1.00 86.44 191 GLU A O 1
ATOM 1560 N N . GLN A 1 192 ? 2.073 8.089 -9.606 1.00 85.00 192 GLN A N 1
ATOM 1561 C CA . GLN A 1 192 ? 2.967 9.227 -9.465 1.00 85.00 192 GLN A CA 1
ATOM 1562 C C . GLN A 1 192 ? 2.840 10.140 -10.684 1.00 85.00 192 GLN A C 1
ATOM 1564 O O . GLN A 1 192 ? 3.298 9.815 -11.782 1.00 85.00 192 GLN A O 1
ATOM 1569 N N . LEU A 1 193 ? 2.254 11.321 -10.471 1.00 83.06 193 LEU A N 1
ATOM 1570 C CA . LEU A 1 193 ? 2.204 12.363 -11.489 1.00 83.06 193 LEU A CA 1
ATOM 1571 C C . LEU A 1 193 ? 3.540 13.114 -11.547 1.00 83.06 193 LEU A C 1
ATOM 1573 O O . LEU A 1 193 ? 4.461 12.902 -10.754 1.00 83.06 193 LEU A O 1
ATOM 1577 N N . GLN A 1 194 ? 3.657 14.002 -12.532 1.00 81.50 194 GLN A N 1
ATOM 1578 C CA . GLN A 1 194 ? 4.837 14.840 -12.699 1.00 81.50 194 GLN A CA 1
ATOM 1579 C C . GLN A 1 194 ? 5.082 15.704 -11.451 1.00 81.50 194 GLN A C 1
ATOM 1581 O O . GLN A 1 194 ? 4.180 16.388 -10.968 1.00 81.50 194 GLN A O 1
ATOM 1586 N N . VAL A 1 195 ? 6.324 15.705 -10.967 1.00 77.12 195 VAL A N 1
ATOM 1587 C CA . VAL A 1 195 ? 6.798 16.560 -9.874 1.00 77.12 195 VAL A CA 1
ATOM 1588 C C . VAL A 1 195 ? 7.568 17.733 -10.4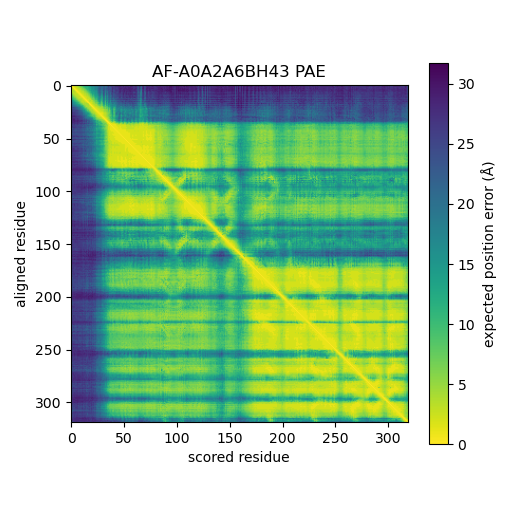78 1.00 77.12 195 VAL A C 1
ATOM 1590 O O . VAL A 1 195 ? 8.560 17.541 -11.189 1.00 77.12 195 VAL A O 1
ATOM 1593 N N . PHE A 1 196 ? 7.114 18.958 -10.225 1.00 70.19 196 PHE A N 1
ATOM 1594 C CA . PHE A 1 196 ? 7.781 20.161 -10.715 1.00 70.19 196 PHE A CA 1
ATOM 1595 C C . PHE A 1 196 ? 9.160 20.334 -10.046 1.00 70.19 196 PHE A C 1
ATOM 1597 O O . PHE A 1 196 ? 9.483 19.771 -9.001 1.00 70.19 196 PHE A O 1
ATOM 1604 N N . GLY A 1 197 ? 10.071 21.037 -10.719 1.00 72.19 197 GLY A N 1
ATOM 1605 C CA . GLY A 1 197 ? 11.430 21.267 -10.209 1.00 72.19 197 GLY A CA 1
ATOM 1606 C C . GLY A 1 197 ? 12.337 20.029 -10.145 1.00 72.19 197 GLY A C 1
ATOM 1607 O O . GLY A 1 197 ? 13.552 20.178 -10.036 1.00 72.19 197 GLY A O 1
ATOM 1608 N N . THR A 1 198 ? 11.805 18.811 -10.284 1.00 70.50 198 THR A N 1
ATOM 1609 C CA . THR A 1 198 ? 12.622 17.690 -10.747 1.00 70.50 198 THR A CA 1
ATOM 1610 C C . THR A 1 198 ? 12.884 17.940 -12.219 1.00 70.50 198 THR A C 1
ATOM 1612 O O . THR A 1 198 ? 11.958 18.101 -13.019 1.00 70.50 198 THR A O 1
ATOM 1615 N N . SER A 1 199 ? 14.156 18.064 -12.589 1.00 65.94 199 SER A N 1
ATOM 1616 C CA . SER A 1 199 ? 14.490 18.059 -14.001 1.00 65.94 199 SER A CA 1
ATOM 1617 C C . SER A 1 199 ? 13.922 16.740 -14.542 1.00 65.94 199 SER A C 1
ATOM 1619 O O . SER A 1 199 ? 14.158 15.682 -13.953 1.00 65.94 199 SER A O 1
ATOM 1621 N N . GLY A 1 200 ? 13.123 16.776 -15.615 1.00 60.28 200 GLY A N 1
ATOM 1622 C CA . GLY A 1 200 ? 12.511 15.571 -16.212 1.00 60.28 200 GLY A CA 1
ATOM 1623 C C . GLY A 1 200 ? 13.530 14.520 -16.691 1.00 60.28 200 GLY A C 1
ATOM 1624 O O . GLY A 1 200 ? 13.171 13.544 -17.333 1.00 60.28 200 GLY A O 1
ATOM 1625 N N . TRP A 1 201 ? 14.806 14.742 -16.379 1.00 59.78 201 TRP A N 1
ATOM 1626 C CA . TRP A 1 201 ? 15.997 13.995 -16.726 1.00 59.78 201 TRP A CA 1
ATOM 1627 C C . TRP A 1 201 ? 16.513 13.103 -15.590 1.00 59.78 201 TRP A C 1
ATOM 1629 O O . TRP A 1 201 ? 17.510 12.418 -15.796 1.00 59.78 201 TRP A O 1
ATOM 1639 N N . SER A 1 202 ? 15.896 13.090 -14.398 1.00 69.62 202 SER A N 1
ATOM 1640 C CA . SER A 1 202 ? 16.179 12.056 -13.386 1.00 69.62 202 SER A CA 1
ATOM 1641 C C . SER A 1 202 ? 15.108 10.965 -13.460 1.00 69.62 202 SER A C 1
ATOM 1643 O O . SER A 1 202 ? 14.139 11.002 -12.702 1.00 69.62 202 SER A O 1
ATOM 1645 N N . PRO A 1 203 ? 15.237 9.980 -14.370 1.00 73.00 203 PRO A N 1
ATOM 1646 C CA . PRO A 1 203 ? 14.183 8.999 -14.596 1.00 73.00 203 PRO A CA 1
ATOM 1647 C C . PRO A 1 203 ? 14.051 8.012 -13.427 1.00 73.00 203 PRO A C 1
ATOM 1649 O O . PRO A 1 203 ? 13.075 7.278 -13.372 1.00 73.00 203 PRO A O 1
ATOM 1652 N N . LYS A 1 204 ? 15.011 7.988 -12.489 1.00 88.19 204 LYS A N 1
ATOM 1653 C CA . LYS A 1 204 ? 15.046 7.087 -11.327 1.00 88.19 204 LYS A CA 1
ATOM 1654 C C . LYS A 1 204 ? 14.415 7.721 -10.084 1.00 88.19 204 LYS A C 1
ATOM 1656 O O . LYS A 1 204 ? 15.064 7.760 -9.041 1.00 88.19 204 LYS A O 1
ATOM 1661 N N . TYR A 1 205 ? 13.204 8.264 -10.203 1.00 87.00 205 TYR A N 1
ATOM 1662 C CA . TYR A 1 205 ? 12.517 8.976 -9.120 1.00 87.00 205 TYR A CA 1
ATOM 1663 C C . TYR A 1 205 ? 11.183 8.323 -8.752 1.00 87.00 205 TYR A C 1
ATOM 1665 O O . TYR A 1 205 ? 10.303 8.154 -9.598 1.00 87.00 205 TYR A O 1
ATOM 1673 N N . PHE A 1 206 ? 11.007 8.002 -7.471 1.00 88.19 206 PHE A N 1
ATOM 1674 C CA . PHE A 1 206 ? 9.743 7.496 -6.934 1.00 88.19 206 PHE A CA 1
ATOM 1675 C C . PHE A 1 206 ? 9.601 7.850 -5.452 1.00 88.19 206 PHE A C 1
ATOM 1677 O O . PHE A 1 206 ? 10.563 7.748 -4.685 1.00 88.19 206 PHE A O 1
ATOM 1684 N N . PHE A 1 207 ? 8.413 8.311 -5.052 1.00 81.06 207 PHE A N 1
ATOM 1685 C CA . PHE A 1 207 ? 8.053 8.646 -3.668 1.00 81.06 207 PHE A CA 1
ATOM 1686 C C . PHE A 1 207 ? 9.085 9.537 -2.951 1.00 81.06 207 PHE A C 1
ATOM 1688 O O . PHE A 1 207 ? 9.537 9.241 -1.844 1.00 81.06 207 PHE A O 1
ATOM 1695 N N . GLY A 1 208 ? 9.498 10.636 -3.589 1.00 78.88 208 GLY A N 1
ATOM 1696 C CA . GLY A 1 208 ? 10.419 11.600 -2.971 1.00 78.88 208 GLY A CA 1
ATOM 1697 C C . GLY A 1 208 ? 11.886 11.170 -2.942 1.00 78.88 208 GLY A C 1
ATOM 1698 O O . GLY A 1 208 ? 12.720 11.918 -2.437 1.00 78.88 208 GLY A O 1
ATOM 1699 N N . THR A 1 209 ? 12.218 10.008 -3.500 1.00 83.06 209 THR A N 1
ATOM 1700 C CA . THR A 1 209 ? 13.571 9.448 -3.463 1.00 83.06 209 THR A CA 1
ATOM 1701 C C . THR A 1 209 ? 14.112 9.202 -4.864 1.00 83.06 209 THR A C 1
ATOM 1703 O O . THR A 1 209 ? 13.351 8.971 -5.806 1.00 83.06 209 THR A O 1
ATOM 1706 N N . HIS A 1 210 ? 15.437 9.249 -4.993 1.00 87.06 210 HIS A N 1
ATOM 1707 C CA . HIS A 1 210 ? 16.140 8.953 -6.235 1.00 87.06 210 HIS A CA 1
ATOM 1708 C C . HIS A 1 210 ? 17.041 7.732 -6.060 1.00 87.06 210 HIS A C 1
ATOM 1710 O O . HIS A 1 210 ? 17.615 7.548 -4.989 1.00 87.06 210 HIS A O 1
ATOM 1716 N N . HIS A 1 211 ? 17.219 6.956 -7.132 1.00 87.38 211 HIS A N 1
ATOM 1717 C CA . HIS A 1 211 ? 18.197 5.857 -7.191 1.00 87.38 211 HIS A CA 1
ATOM 1718 C C . HIS A 1 211 ? 18.000 4.769 -6.121 1.00 87.38 211 HIS A C 1
ATOM 1720 O O . HIS A 1 211 ? 18.960 4.145 -5.678 1.00 87.38 211 HIS A O 1
ATOM 1726 N N . VAL A 1 212 ? 16.755 4.551 -5.703 1.00 89.69 212 VAL A N 1
ATOM 1727 C CA . VAL A 1 212 ? 16.393 3.512 -4.738 1.00 89.69 212 VAL A CA 1
ATOM 1728 C C . VAL A 1 212 ? 16.080 2.225 -5.478 1.00 89.69 212 VAL A C 1
ATOM 1730 O O . VAL A 1 212 ? 15.372 2.246 -6.483 1.00 89.69 212 VAL A O 1
ATOM 1733 N N . ASP A 1 213 ? 16.573 1.108 -4.953 1.00 90.88 213 ASP A N 1
ATOM 1734 C CA . ASP A 1 213 ? 16.134 -0.209 -5.390 1.00 90.88 213 ASP A CA 1
ATOM 1735 C C . ASP A 1 213 ? 14.773 -0.542 -4.765 1.00 90.88 213 ASP A C 1
ATOM 1737 O O . ASP A 1 213 ? 14.649 -0.882 -3.583 1.00 90.88 213 ASP A O 1
ATOM 1741 N N . TRP A 1 214 ? 13.727 -0.397 -5.571 1.00 93.69 214 TRP A N 1
ATOM 1742 C CA . TRP A 1 214 ? 12.356 -0.648 -5.145 1.00 93.69 214 TRP A CA 1
ATOM 1743 C C . TRP A 1 214 ? 11.969 -2.124 -5.160 1.00 93.69 214 TRP A C 1
ATOM 1745 O O . TRP A 1 214 ? 10.966 -2.467 -4.531 1.00 93.69 214 TRP A O 1
ATOM 1755 N N . SER A 1 215 ? 12.753 -3.000 -5.797 1.00 94.06 215 SER A N 1
ATOM 1756 C CA . SER A 1 215 ? 12.425 -4.427 -5.910 1.00 94.06 215 SER A CA 1
ATOM 1757 C C . SER A 1 215 ? 12.273 -5.078 -4.531 1.00 94.06 215 SER A C 1
ATOM 1759 O O . SER A 1 215 ? 11.227 -5.650 -4.231 1.00 94.06 215 SER A O 1
ATOM 1761 N N . ALA A 1 216 ? 13.241 -4.871 -3.632 1.00 92.00 216 ALA A N 1
ATOM 1762 C CA . ALA A 1 216 ? 13.207 -5.398 -2.270 1.00 92.00 216 ALA A CA 1
ATOM 1763 C C . ALA A 1 216 ? 12.010 -4.877 -1.457 1.00 92.00 216 ALA A C 1
ATOM 1765 O O . ALA A 1 216 ? 11.416 -5.612 -0.669 1.00 92.00 216 ALA A O 1
ATOM 1766 N N . THR A 1 217 ? 11.627 -3.610 -1.641 1.00 93.00 217 THR A N 1
ATOM 1767 C CA . THR A 1 217 ? 10.453 -3.053 -0.952 1.00 93.00 217 THR A CA 1
ATOM 1768 C C . THR A 1 217 ? 9.169 -3.682 -1.484 1.00 93.00 217 THR A C 1
ATOM 1770 O O . THR A 1 217 ? 8.339 -4.105 -0.684 1.00 93.00 217 THR A O 1
ATOM 1773 N N . ILE A 1 218 ? 9.032 -3.802 -2.806 1.00 95.38 218 ILE A N 1
ATOM 1774 C CA . ILE 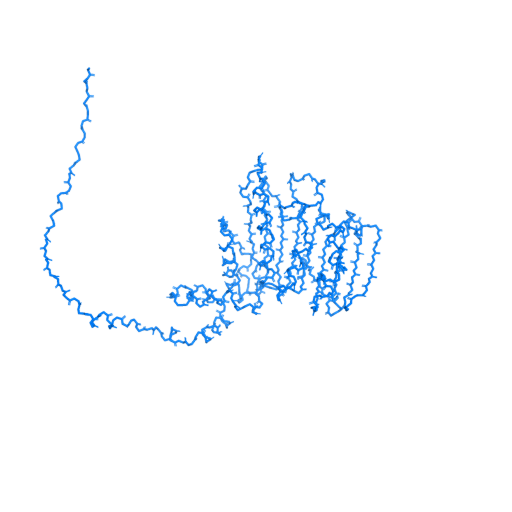A 1 218 ? 7.876 -4.424 -3.465 1.00 95.38 218 ILE A CA 1
ATOM 1775 C C . ILE A 1 218 ? 7.731 -5.892 -3.039 1.00 95.38 218 ILE A C 1
ATOM 1777 O O . ILE A 1 218 ? 6.641 -6.303 -2.645 1.00 95.38 218 ILE A O 1
ATOM 1781 N N . LEU A 1 219 ? 8.818 -6.669 -3.023 1.00 94.06 219 LEU A N 1
ATOM 1782 C CA . LEU A 1 219 ? 8.797 -8.059 -2.548 1.00 94.06 219 LEU A CA 1
ATOM 1783 C C . LEU A 1 219 ? 8.322 -8.144 -1.097 1.00 94.06 219 LEU A C 1
ATOM 1785 O O . LEU A 1 219 ? 7.378 -8.873 -0.798 1.00 94.06 219 LEU A O 1
ATOM 1789 N N . ARG A 1 220 ? 8.876 -7.308 -0.212 1.00 92.12 220 ARG A N 1
ATOM 1790 C CA . ARG A 1 220 ? 8.462 -7.242 1.198 1.00 92.12 220 ARG A CA 1
ATOM 1791 C C . ARG A 1 220 ? 7.007 -6.809 1.387 1.00 92.12 220 ARG A C 1
ATOM 1793 O O . ARG A 1 220 ? 6.393 -7.175 2.393 1.00 92.12 220 ARG A O 1
ATOM 1800 N N . MET A 1 221 ? 6.445 -6.030 0.462 1.00 93.00 221 MET A N 1
ATOM 1801 C CA . MET A 1 221 ? 5.018 -5.694 0.475 1.00 93.00 221 MET A CA 1
ATOM 1802 C C . MET A 1 221 ? 4.155 -6.936 0.211 1.00 93.00 221 MET A C 1
ATOM 1804 O O . MET A 1 221 ? 3.161 -7.123 0.907 1.00 93.00 221 MET A O 1
ATOM 1808 N N . PHE A 1 222 ? 4.562 -7.817 -0.710 1.00 93.31 222 PHE A N 1
ATOM 1809 C CA . PHE A 1 222 ? 3.871 -9.083 -0.999 1.00 93.31 222 PHE A CA 1
ATOM 1810 C C . PHE A 1 222 ? 4.179 -10.214 -0.010 1.00 93.31 222 PHE A C 1
ATOM 1812 O O . PHE A 1 222 ? 3.346 -11.097 0.186 1.00 93.31 222 PHE A O 1
ATOM 1819 N N . GLU A 1 223 ? 5.339 -10.216 0.650 1.00 89.31 223 GLU A N 1
ATOM 1820 C CA . GLU A 1 223 ? 5.643 -11.154 1.744 1.00 89.31 223 GLU A CA 1
ATOM 1821 C C . GLU A 1 223 ? 4.656 -10.978 2.904 1.00 89.31 223 GLU A C 1
ATOM 1823 O O . GLU A 1 223 ? 4.197 -11.946 3.524 1.00 89.31 223 GLU A O 1
ATOM 1828 N N . ARG A 1 224 ? 4.259 -9.729 3.168 1.00 78.12 224 ARG A N 1
ATOM 1829 C CA . ARG A 1 224 ? 3.241 -9.410 4.169 1.00 78.12 224 ARG A CA 1
ATOM 1830 C C . ARG A 1 224 ? 1.913 -10.053 3.768 1.00 78.12 224 ARG A C 1
ATOM 1832 O O . ARG A 1 224 ? 1.546 -10.131 2.603 1.00 78.12 224 ARG A O 1
ATOM 1839 N N . ARG A 1 225 ? 1.189 -10.597 4.750 1.00 74.94 225 ARG A N 1
ATOM 1840 C CA . ARG A 1 225 ? 0.074 -11.535 4.506 1.00 74.94 225 ARG A CA 1
ATOM 1841 C C . ARG A 1 225 ? -1.085 -10.983 3.671 1.00 74.94 225 ARG A C 1
ATOM 1843 O O . ARG A 1 225 ? -1.861 -11.795 3.192 1.00 74.94 225 ARG A O 1
ATOM 1850 N N . ARG A 1 226 ? -1.230 -9.663 3.538 1.00 84.12 226 ARG A N 1
ATOM 1851 C CA . ARG A 1 226 ? -2.462 -9.060 3.021 1.00 84.12 226 ARG A CA 1
ATOM 1852 C C . ARG A 1 226 ? -2.419 -8.620 1.573 1.00 84.12 226 ARG A C 1
ATOM 1854 O O . ARG A 1 226 ? -3.450 -8.720 0.924 1.00 84.12 226 ARG A O 1
ATOM 1861 N N . LEU A 1 227 ? -1.290 -8.093 1.106 1.00 92.12 227 LEU A N 1
ATOM 1862 C CA . LEU A 1 227 ? -1.241 -7.511 -0.223 1.00 92.12 227 LEU A CA 1
ATOM 1863 C C . LEU A 1 227 ? -1.231 -8.622 -1.268 1.00 92.12 227 LEU A C 1
ATOM 1865 O O . LEU A 1 227 ? -0.305 -9.430 -1.323 1.00 92.12 227 LEU A O 1
ATOM 1869 N N . ASP A 1 228 ? -2.264 -8.614 -2.096 1.00 93.94 228 ASP A N 1
ATOM 1870 C CA . ASP A 1 228 ? -2.459 -9.542 -3.192 1.00 93.94 228 ASP A CA 1
ATOM 1871 C C . ASP A 1 228 ? -2.231 -8.811 -4.525 1.00 93.94 228 ASP A C 1
ATOM 1873 O O . ASP A 1 228 ? -1.611 -9.379 -5.424 1.00 93.94 228 ASP A O 1
ATOM 1877 N N . ALA A 1 229 ? -2.703 -7.567 -4.681 1.00 94.69 229 ALA A N 1
ATOM 1878 C CA . ALA A 1 229 ? -2.508 -6.760 -5.888 1.00 94.69 229 ALA A CA 1
ATOM 1879 C C . ALA A 1 229 ? -1.726 -5.464 -5.646 1.00 94.69 229 ALA A C 1
ATOM 1881 O O . ALA A 1 229 ? -1.993 -4.734 -4.692 1.00 94.69 229 ALA A O 1
ATOM 1882 N N . LEU A 1 230 ? -0.815 -5.136 -6.562 1.00 94.38 230 LEU A N 1
ATOM 1883 C CA . LEU A 1 230 ? -0.101 -3.862 -6.591 1.00 94.38 230 LEU A CA 1
ATOM 1884 C C . LEU A 1 230 ? 0.016 -3.341 -8.024 1.00 94.38 230 LEU A C 1
ATOM 1886 O O . LEU A 1 230 ? 0.624 -3.993 -8.869 1.00 94.38 230 LEU A O 1
ATOM 1890 N N . CYS A 1 231 ? -0.513 -2.147 -8.270 1.00 93.94 231 CYS A N 1
ATOM 1891 C CA . CYS A 1 231 ? -0.265 -1.378 -9.483 1.00 93.94 231 CYS A CA 1
ATOM 1892 C C . CYS A 1 231 ? 0.607 -0.164 -9.154 1.00 93.94 231 CYS A C 1
ATOM 1894 O O . CYS A 1 231 ? 0.340 0.526 -8.169 1.00 93.94 231 CYS A O 1
ATOM 1896 N N . ILE A 1 232 ? 1.625 0.122 -9.965 1.00 93.06 232 ILE A N 1
ATOM 1897 C CA . ILE A 1 232 ? 2.425 1.343 -9.864 1.00 93.06 232 ILE A CA 1
ATOM 1898 C C . ILE A 1 232 ? 2.519 2.023 -11.231 1.00 93.06 232 ILE A C 1
ATOM 1900 O O . ILE A 1 232 ? 3.265 1.598 -12.115 1.00 93.06 232 ILE A O 1
ATOM 1904 N N . GLU A 1 233 ? 1.814 3.132 -11.383 1.00 91.00 233 GLU A N 1
ATOM 1905 C CA . GLU A 1 233 ? 1.877 3.996 -12.550 1.00 91.00 233 GLU A CA 1
ATOM 1906 C C . GLU A 1 233 ? 2.814 5.174 -12.291 1.00 91.00 233 GLU A C 1
ATOM 1908 O O . GLU A 1 233 ? 2.554 6.052 -11.471 1.00 91.00 233 GLU A O 1
ATOM 1913 N N . ASN A 1 234 ? 3.938 5.200 -13.002 1.00 91.31 234 ASN A N 1
ATOM 1914 C CA . ASN A 1 234 ? 4.932 6.265 -12.893 1.00 91.31 234 ASN A CA 1
ATOM 1915 C C . ASN A 1 234 ? 5.488 6.650 -14.278 1.00 91.31 234 ASN A C 1
ATOM 1917 O O . ASN A 1 234 ? 6.701 6.592 -14.508 1.00 91.31 234 ASN A O 1
ATOM 1921 N N . PRO A 1 235 ? 4.619 7.035 -15.233 1.00 88.06 235 PRO A N 1
ATOM 1922 C CA . PRO A 1 235 ? 4.991 7.211 -16.641 1.00 88.06 235 PRO A CA 1
ATOM 1923 C C . PRO A 1 235 ? 6.027 8.318 -16.867 1.00 88.06 235 PRO A C 1
ATOM 1925 O O . PRO A 1 235 ? 6.716 8.325 -17.883 1.00 88.06 235 PRO A O 1
ATOM 1928 N N . ARG A 1 236 ? 6.145 9.268 -15.933 1.00 87.38 236 ARG A N 1
ATOM 1929 C CA . ARG A 1 236 ? 7.101 10.383 -16.017 1.00 87.38 236 ARG A CA 1
ATOM 1930 C C . ARG A 1 236 ? 8.504 10.019 -15.546 1.00 87.38 236 ARG A C 1
ATOM 1932 O O . ARG A 1 236 ? 9.454 10.682 -15.950 1.00 87.38 236 ARG A O 1
ATOM 1939 N N . TYR A 1 237 ? 8.636 8.980 -14.725 1.00 89.88 237 TYR A N 1
ATOM 1940 C CA . TYR A 1 237 ? 9.911 8.556 -14.154 1.00 89.88 237 TYR A CA 1
ATOM 1941 C C . TYR A 1 237 ? 10.064 7.033 -14.264 1.00 89.88 237 TYR A C 1
ATOM 1943 O O . TYR A 1 237 ? 10.245 6.367 -13.248 1.00 89.88 237 TYR A O 1
ATOM 1951 N N . PRO A 1 238 ? 9.988 6.450 -15.478 1.00 91.62 238 PRO A N 1
ATOM 1952 C CA . PRO A 1 238 ? 9.884 5.002 -15.660 1.00 91.62 238 PRO A CA 1
ATOM 1953 C C . PRO A 1 238 ? 11.126 4.235 -15.187 1.00 91.62 238 PRO A C 1
ATOM 1955 O O . PRO A 1 238 ? 11.027 3.054 -14.883 1.00 91.62 238 PRO A O 1
ATOM 1958 N N . ALA A 1 239 ? 12.291 4.879 -15.069 1.00 91.75 239 ALA A N 1
ATOM 1959 C CA . ALA A 1 239 ? 13.508 4.210 -14.607 1.00 91.75 239 ALA A CA 1
ATOM 1960 C C . ALA A 1 239 ? 13.612 4.104 -13.075 1.00 91.75 239 ALA A C 1
ATOM 1962 O O . ALA A 1 239 ? 14.658 3.694 -12.569 1.00 91.75 239 ALA A O 1
ATOM 1963 N N . TYR A 1 240 ? 12.571 4.479 -12.316 1.00 93.12 240 TYR A N 1
ATOM 1964 C CA . TYR A 1 240 ? 12.530 4.194 -10.878 1.00 93.12 240 TYR A CA 1
ATOM 1965 C C . TYR A 1 240 ? 12.608 2.688 -10.603 1.00 93.12 240 TYR A C 1
ATOM 1967 O O . TYR A 1 240 ? 13.217 2.283 -9.616 1.00 93.12 240 TYR A O 1
ATOM 1975 N N . LEU A 1 241 ? 12.042 1.880 -11.505 1.00 94.38 241 LEU A N 1
ATOM 1976 C CA . LEU A 1 241 ? 12.247 0.445 -11.567 1.00 94.38 241 LEU A CA 1
ATOM 1977 C C . LEU A 1 241 ? 13.295 0.164 -12.649 1.00 94.38 241 LEU A C 1
ATOM 1979 O O . LEU A 1 241 ? 12.998 0.195 -13.845 1.00 94.38 241 LEU A O 1
ATOM 1983 N N . THR A 1 242 ? 14.545 -0.024 -12.223 1.00 92.62 242 THR A N 1
ATOM 1984 C CA . THR A 1 242 ? 15.671 -0.284 -13.133 1.00 92.62 242 THR A CA 1
ATOM 1985 C C . THR A 1 242 ? 15.571 -1.674 -13.771 1.00 92.62 242 THR A C 1
ATOM 1987 O O . THR A 1 242 ? 14.766 -2.497 -13.341 1.00 92.62 242 THR A O 1
ATOM 1990 N N . ALA A 1 243 ? 16.413 -1.949 -14.774 1.00 92.06 243 ALA A N 1
ATOM 1991 C CA . ALA A 1 243 ? 16.533 -3.275 -15.390 1.00 92.06 243 ALA A CA 1
ATOM 1992 C C . ALA A 1 243 ? 16.816 -4.361 -14.358 1.00 92.06 243 ALA A C 1
ATOM 1994 O O . ALA A 1 243 ? 16.125 -5.372 -14.314 1.00 92.06 243 ALA A O 1
ATOM 1995 N N . GLU A 1 244 ? 17.759 -4.096 -13.462 1.00 92.88 244 GLU A N 1
ATOM 1996 C CA . GLU A 1 244 ? 18.126 -5.012 -12.392 1.00 92.88 244 GLU A CA 1
ATOM 1997 C C . GLU A 1 244 ? 16.959 -5.207 -11.415 1.00 92.88 244 GLU A C 1
ATOM 1999 O O . GLU A 1 244 ? 16.630 -6.329 -11.053 1.00 92.88 244 GLU A O 1
ATOM 2004 N N . ALA A 1 245 ? 16.264 -4.137 -11.025 1.00 93.50 245 ALA A N 1
ATOM 2005 C CA . ALA A 1 245 ? 15.124 -4.255 -10.120 1.00 93.50 245 ALA A CA 1
ATOM 2006 C C . ALA A 1 245 ? 13.949 -5.029 -10.755 1.00 93.50 245 ALA A C 1
ATOM 2008 O O . ALA A 1 245 ? 13.323 -5.855 -10.089 1.00 93.50 245 ALA A O 1
ATOM 2009 N N . ALA A 1 246 ? 13.656 -4.791 -12.037 1.00 94.38 246 ALA A N 1
ATOM 2010 C CA . ALA A 1 246 ? 12.625 -5.515 -12.781 1.00 94.38 246 ALA A CA 1
ATOM 2011 C C . ALA A 1 246 ? 12.973 -7.004 -12.909 1.00 94.38 246 ALA A C 1
ATOM 2013 O O . ALA A 1 246 ? 12.134 -7.861 -12.634 1.00 94.38 246 ALA A O 1
ATOM 2014 N N . GLU A 1 247 ? 14.228 -7.308 -13.233 1.00 93.00 247 GLU A N 1
ATOM 2015 C CA . GLU A 1 247 ? 14.718 -8.677 -13.360 1.00 93.00 247 GLU A CA 1
ATOM 2016 C C . GLU A 1 247 ? 14.696 -9.422 -12.019 1.00 93.00 247 GLU A C 1
ATOM 2018 O O . GLU A 1 247 ? 14.289 -10.582 -11.936 1.00 93.00 247 GLU A O 1
ATOM 2023 N N . MET A 1 248 ? 15.013 -8.723 -10.925 1.00 93.31 248 MET A N 1
ATOM 2024 C CA . MET A 1 248 ? 14.900 -9.272 -9.575 1.00 93.31 248 MET A CA 1
ATOM 2025 C C . MET A 1 248 ? 13.456 -9.649 -9.217 1.00 93.31 248 MET A C 1
ATOM 2027 O O . MET A 1 248 ? 13.235 -10.680 -8.586 1.00 93.31 248 MET A O 1
ATOM 2031 N N . LEU A 1 249 ? 12.468 -8.845 -9.623 1.00 94.00 249 LEU A N 1
ATOM 2032 C CA . LEU A 1 249 ? 11.050 -9.156 -9.411 1.00 94.00 249 LEU A CA 1
ATOM 2033 C C . LEU A 1 249 ? 10.567 -10.321 -10.291 1.00 94.00 249 LEU A C 1
ATOM 2035 O O . LEU A 1 249 ? 9.665 -11.057 -9.877 1.00 94.00 249 LEU A O 1
ATOM 2039 N N . ARG A 1 250 ? 11.165 -10.468 -11.480 1.00 93.06 250 ARG A N 1
ATOM 2040 C CA . ARG A 1 250 ? 10.803 -11.430 -12.527 1.00 93.06 250 ARG A CA 1
ATOM 2041 C C . ARG A 1 250 ? 11.340 -12.837 -12.280 1.00 93.06 250 ARG A C 1
ATOM 2043 O O . ARG A 1 250 ? 10.549 -13.776 -12.218 1.00 93.06 250 ARG A O 1
ATOM 2050 N N . GLU A 1 251 ? 12.656 -12.969 -12.148 1.00 88.19 251 GLU A N 1
ATOM 2051 C CA . GLU A 1 251 ? 13.364 -14.256 -12.058 1.00 88.19 251 GLU A CA 1
ATOM 2052 C C . GLU A 1 251 ? 14.171 -14.406 -10.762 1.00 88.19 251 GLU A C 1
ATOM 2054 O O . GLU A 1 251 ? 14.439 -15.528 -10.325 1.00 88.19 251 GLU A O 1
ATOM 2059 N N . GLY A 1 252 ? 14.515 -13.287 -10.116 1.00 83.69 252 GLY A N 1
ATOM 2060 C CA . GLY A 1 252 ? 15.434 -13.261 -8.980 1.00 83.69 252 GLY A CA 1
ATOM 2061 C C . GLY A 1 252 ? 16.896 -13.463 -9.408 1.00 83.69 252 GLY A C 1
ATOM 2062 O O . GLY A 1 252 ? 17.200 -14.164 -10.364 1.00 83.69 252 GLY A O 1
ATOM 2063 N N . PHE A 1 253 ? 17.843 -12.853 -8.688 1.00 70.19 253 PHE A N 1
ATOM 2064 C CA . PHE A 1 253 ? 19.279 -12.937 -9.027 1.00 70.19 253 PHE A CA 1
ATOM 2065 C C . PHE A 1 253 ? 20.015 -14.129 -8.398 1.00 70.19 253 PHE A C 1
ATOM 2067 O O . PHE A 1 253 ? 21.145 -14.429 -8.780 1.00 70.19 253 PHE A O 1
ATOM 2074 N N . ALA A 1 254 ? 19.411 -14.799 -7.416 1.00 66.06 254 ALA A N 1
ATOM 2075 C CA . ALA A 1 254 ? 20.028 -15.908 -6.698 1.00 66.06 254 ALA A CA 1
ATOM 2076 C C . ALA A 1 254 ? 19.000 -17.000 -6.406 1.00 66.06 254 ALA A C 1
ATOM 2078 O O . ALA A 1 254 ? 17.830 -16.712 -6.162 1.00 66.06 254 ALA A O 1
ATOM 2079 N N . ILE A 1 255 ? 19.463 -18.252 -6.378 1.00 56.84 255 ILE A N 1
ATOM 2080 C CA . ILE A 1 255 ? 18.644 -19.459 -6.163 1.00 56.84 255 ILE A CA 1
ATOM 2081 C C . ILE A 1 255 ? 17.815 -19.376 -4.864 1.00 56.84 255 ILE A C 1
ATOM 2083 O O . ILE A 1 255 ? 16.737 -19.967 -4.789 1.00 56.84 255 ILE A O 1
ATOM 2087 N N . GLU A 1 256 ? 18.280 -18.600 -3.882 1.00 63.00 256 GLU A N 1
ATOM 2088 C CA . GLU A 1 256 ? 17.638 -18.414 -2.575 1.00 63.00 256 GLU A CA 1
ATOM 2089 C C . GLU A 1 256 ? 16.765 -17.150 -2.462 1.00 63.00 256 GLU A C 1
ATOM 2091 O O . GLU A 1 256 ? 16.073 -16.983 -1.459 1.00 63.00 256 GLU A O 1
ATOM 2096 N N . LEU A 1 257 ? 16.765 -16.255 -3.458 1.00 66.00 257 LEU A N 1
ATOM 2097 C CA . LEU A 1 257 ? 15.982 -15.018 -3.389 1.00 66.00 257 LEU A CA 1
ATOM 2098 C C . LEU A 1 257 ? 14.526 -15.253 -3.808 1.00 66.00 257 LEU A C 1
ATOM 2100 O O . LEU A 1 257 ? 14.229 -15.866 -4.836 1.00 66.00 257 LEU A O 1
ATOM 2104 N N . GLN A 1 258 ? 13.606 -14.738 -2.994 1.00 81.38 258 GLN A N 1
ATOM 2105 C CA . GLN A 1 258 ? 12.179 -14.745 -3.285 1.00 81.38 258 GLN A CA 1
ATOM 2106 C C . GLN A 1 258 ? 11.880 -13.710 -4.376 1.00 81.38 258 GLN A C 1
ATOM 2108 O O . GLN A 1 258 ? 12.319 -12.569 -4.295 1.00 81.38 258 GLN A O 1
ATOM 2113 N N . TYR A 1 259 ? 11.132 -14.114 -5.397 1.00 90.62 259 TYR A N 1
ATOM 2114 C CA . TYR A 1 259 ? 10.646 -13.247 -6.471 1.00 90.62 259 TYR A CA 1
ATOM 2115 C C . TYR A 1 259 ? 9.150 -13.504 -6.683 1.00 90.62 259 TYR A C 1
ATOM 2117 O O . TYR A 1 259 ? 8.605 -14.466 -6.128 1.00 90.62 259 TYR A O 1
ATOM 2125 N N . LEU A 1 260 ? 8.456 -12.647 -7.438 1.00 91.56 260 LEU A N 1
ATOM 2126 C CA . LEU A 1 260 ? 6.988 -12.581 -7.408 1.00 91.56 260 LEU A CA 1
ATOM 2127 C C . LEU A 1 260 ? 6.302 -13.934 -7.727 1.00 91.56 260 LEU A C 1
ATOM 2129 O O . LEU A 1 260 ? 5.543 -14.416 -6.878 1.00 91.56 260 LEU A O 1
ATOM 2133 N N . PRO A 1 261 ? 6.625 -14.624 -8.842 1.00 92.94 261 PRO A N 1
ATOM 2134 C CA . PRO A 1 261 ? 6.128 -15.973 -9.124 1.00 92.94 261 PRO A CA 1
ATOM 2135 C C . PRO A 1 261 ? 6.441 -17.057 -8.077 1.00 92.94 261 PRO A C 1
ATOM 2137 O O . PRO A 1 261 ? 5.771 -18.087 -8.061 1.00 92.94 261 PRO A 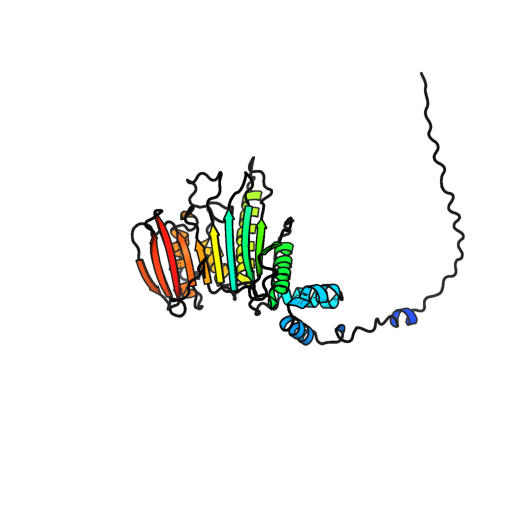O 1
ATOM 2140 N N . LYS A 1 262 ? 7.461 -16.889 -7.221 1.00 91.00 262 LYS A N 1
ATOM 2141 C CA . LYS A 1 262 ? 7.843 -17.856 -6.166 1.00 91.00 262 LYS A CA 1
ATOM 2142 C C . LYS A 1 262 ? 7.285 -17.514 -4.780 1.00 91.00 262 LYS A C 1
ATOM 2144 O O . LYS A 1 262 ? 7.591 -18.205 -3.811 1.00 91.00 262 LYS A O 1
ATOM 2149 N N . THR A 1 263 ? 6.446 -16.488 -4.653 1.00 87.56 263 THR A N 1
ATOM 2150 C CA . THR A 1 263 ? 5.830 -16.122 -3.362 1.00 87.56 263 THR A CA 1
ATOM 2151 C C . THR A 1 263 ? 4.862 -17.181 -2.818 1.00 87.56 263 THR A C 1
ATOM 2153 O O . THR A 1 263 ? 4.522 -17.143 -1.637 1.00 87.56 263 THR A O 1
ATOM 2156 N N . GLY A 1 264 ? 4.404 -18.120 -3.657 1.00 89.00 264 GLY A N 1
ATOM 2157 C CA . GLY A 1 264 ? 3.385 -19.115 -3.299 1.00 89.00 264 GLY A CA 1
ATOM 2158 C C . GLY A 1 264 ? 1.974 -18.530 -3.166 1.00 89.00 264 GLY A C 1
ATOM 2159 O O . GLY A 1 264 ? 1.061 -19.223 -2.722 1.00 89.00 264 GLY A O 1
ATOM 2160 N N . LYS A 1 265 ? 1.790 -17.258 -3.539 1.00 92.31 265 LYS A N 1
ATOM 2161 C CA . LYS A 1 265 ? 0.509 -16.550 -3.540 1.00 92.31 265 LYS A CA 1
ATOM 2162 C C . LYS A 1 265 ? 0.057 -16.290 -4.972 1.00 92.31 265 LYS A C 1
ATOM 2164 O O . LYS A 1 265 ? 0.882 -16.159 -5.871 1.00 92.31 265 LYS A O 1
ATOM 2169 N N . ALA A 1 266 ? -1.250 -16.152 -5.166 1.00 94.75 266 ALA A N 1
ATOM 2170 C CA . ALA A 1 266 ? -1.805 -15.660 -6.419 1.00 94.75 266 ALA A CA 1
ATOM 2171 C C . ALA A 1 266 ? -1.624 -14.134 -6.490 1.00 94.75 266 ALA A C 1
ATOM 2173 O O . ALA A 1 266 ? -2.529 -13.387 -6.119 1.00 94.75 266 ALA A O 1
ATOM 2174 N N . VAL A 1 267 ? -0.450 -13.658 -6.912 1.00 95.38 267 VAL A N 1
ATOM 2175 C CA . VAL A 1 267 ? -0.165 -12.214 -6.968 1.00 95.38 267 VAL A CA 1
ATOM 2176 C C . VAL A 1 267 ? -0.641 -11.581 -8.275 1.00 95.38 267 VAL A C 1
ATOM 2178 O O . VAL A 1 267 ? -0.682 -12.224 -9.326 1.00 95.38 267 VAL A O 1
ATOM 2181 N N . TRP A 1 268 ? -0.997 -10.301 -8.201 1.00 95.88 268 TRP A N 1
ATOM 2182 C CA . TRP A 1 268 ? -1.239 -9.431 -9.350 1.00 95.88 268 TRP A CA 1
ATOM 2183 C C . TRP A 1 268 ? -0.328 -8.217 -9.189 1.00 95.88 268 TRP A C 1
ATOM 2185 O O . TRP A 1 268 ? -0.452 -7.455 -8.235 1.00 95.88 268 TRP A O 1
ATOM 2195 N N . PHE A 1 269 ? 0.646 -8.061 -10.070 1.00 96.25 269 PHE A N 1
ATOM 2196 C CA . PHE A 1 269 ? 1.599 -6.964 -10.017 1.00 96.25 269 PHE A CA 1
ATOM 2197 C C . PHE A 1 269 ? 1.719 -6.323 -11.388 1.00 96.25 269 PHE A C 1
ATOM 2199 O O . PHE A 1 269 ? 1.875 -7.013 -12.395 1.00 96.25 269 PHE A O 1
ATOM 2206 N N . GLU A 1 270 ? 1.675 -4.999 -11.416 1.00 95.62 270 GLU A N 1
ATOM 2207 C CA . GLU A 1 270 ? 1.945 -4.222 -12.613 1.00 95.62 270 GLU A CA 1
ATOM 2208 C C . GLU A 1 270 ? 2.663 -2.932 -12.235 1.00 95.62 270 GLU A C 1
ATOM 2210 O O . GLU A 1 270 ? 2.253 -2.229 -11.316 1.00 95.62 270 GLU A O 1
ATOM 2215 N N . ALA A 1 271 ? 3.760 -2.623 -12.915 1.00 95.31 271 ALA A N 1
ATOM 2216 C CA . ALA A 1 271 ? 4.549 -1.439 -12.622 1.00 95.31 271 ALA A CA 1
ATOM 2217 C C . ALA A 1 271 ? 5.138 -0.845 -13.894 1.00 95.31 271 ALA A C 1
ATOM 2219 O O . ALA A 1 271 ? 5.652 -1.574 -14.744 1.00 95.31 271 ALA A O 1
ATOM 2220 N N . THR A 1 272 ? 5.119 0.483 -14.002 1.00 93.88 272 THR A N 1
ATOM 2221 C CA . THR A 1 272 ? 5.873 1.193 -15.041 1.00 93.88 272 THR A CA 1
ATOM 2222 C C . THR A 1 272 ? 7.369 0.886 -14.893 1.00 93.88 272 THR A C 1
ATOM 2224 O O . THR A 1 272 ? 7.897 0.874 -13.784 1.00 93.88 272 THR A O 1
ATOM 2227 N N . CYS A 1 273 ? 8.078 0.651 -15.994 1.00 93.00 273 CYS A N 1
ATOM 2228 C CA . CYS A 1 273 ? 9.526 0.447 -15.994 1.00 93.00 273 CYS A CA 1
ATOM 2229 C C . CYS A 1 273 ? 10.162 0.970 -17.291 1.00 93.00 273 CYS A C 1
ATOM 2231 O O . CYS A 1 273 ? 9.473 1.200 -18.284 1.00 93.00 273 CYS A O 1
ATOM 2233 N N . SER A 1 274 ? 11.481 1.159 -17.313 1.00 88.00 274 SER A N 1
ATOM 2234 C CA . SER A 1 274 ? 12.200 1.632 -18.510 1.00 88.00 274 SER A CA 1
ATOM 2235 C C . SER A 1 274 ? 12.828 0.516 -19.353 1.00 88.00 274 SER A C 1
ATOM 2237 O O . SER A 1 274 ? 13.596 0.809 -20.257 1.00 88.00 274 SER A O 1
ATOM 2239 N N . VAL A 1 275 ? 12.598 -0.750 -19.004 1.00 86.75 275 VAL A N 1
ATOM 2240 C CA . VAL A 1 275 ? 13.416 -1.891 -19.464 1.00 86.75 275 VAL A CA 1
ATOM 2241 C C . VAL A 1 275 ? 12.858 -2.515 -20.736 1.00 86.75 275 VAL A C 1
ATOM 2243 O O . VAL A 1 275 ? 13.607 -2.887 -21.629 1.00 86.75 275 VAL A O 1
ATOM 2246 N N . TYR A 1 276 ? 11.533 -2.601 -20.826 1.00 84.31 276 TYR A N 1
ATOM 2247 C CA . TYR A 1 276 ? 10.822 -3.309 -21.892 1.00 84.31 276 TYR A CA 1
ATOM 2248 C C . TYR A 1 276 ? 10.202 -2.330 -22.905 1.00 84.31 276 TYR A C 1
ATOM 2250 O O . TYR A 1 276 ? 9.080 -2.517 -23.375 1.00 84.31 276 TYR A O 1
ATOM 2258 N N . SER A 1 277 ? 10.903 -1.227 -23.188 1.00 74.00 277 SER A N 1
ATOM 2259 C CA . SER A 1 277 ? 10.425 -0.174 -24.095 1.00 74.00 277 SER A CA 1
ATOM 2260 C C . SER A 1 277 ? 10.566 -0.515 -25.576 1.00 74.00 277 SER A C 1
ATOM 2262 O O . SER A 1 277 ? 9.956 0.167 -26.392 1.00 74.00 277 SER A O 1
ATOM 2264 N N . ASP A 1 278 ? 11.372 -1.522 -25.916 1.00 77.56 278 ASP A N 1
ATOM 2265 C CA . ASP A 1 278 ? 11.789 -1.759 -27.303 1.00 77.56 278 ASP A CA 1
ATOM 2266 C C . ASP A 1 278 ? 11.253 -3.094 -27.843 1.00 77.56 278 ASP A C 1
ATOM 2268 O O . ASP A 1 278 ? 10.762 -3.150 -28.968 1.00 77.56 278 ASP A O 1
ATOM 2272 N N . GLU A 1 279 ? 11.276 -4.155 -27.028 1.00 80.56 279 GLU A N 1
ATOM 2273 C CA . GLU A 1 279 ? 10.727 -5.467 -27.374 1.00 80.56 279 GLU A CA 1
ATOM 2274 C C . GLU A 1 279 ? 9.906 -6.005 -26.198 1.00 80.56 279 GLU A C 1
ATOM 2276 O O . GLU A 1 279 ? 10.412 -6.210 -25.091 1.00 80.56 279 GLU A O 1
ATOM 2281 N N . GLY A 1 280 ? 8.605 -6.194 -26.426 1.00 85.12 280 GLY A N 1
ATOM 2282 C CA . GLY A 1 280 ? 7.734 -6.845 -25.457 1.00 85.12 280 GLY A CA 1
ATOM 2283 C C . GLY A 1 280 ? 8.044 -8.338 -25.349 1.00 85.12 280 GLY A C 1
ATOM 2284 O O . GLY A 1 280 ? 8.489 -8.967 -26.308 1.00 85.12 280 GLY A O 1
ATOM 2285 N N . PHE A 1 281 ? 7.757 -8.928 -24.193 1.00 93.31 281 PHE A N 1
ATOM 2286 C CA . PHE A 1 281 ? 7.888 -10.371 -23.986 1.00 93.31 281 PHE A CA 1
ATOM 2287 C C . PHE A 1 281 ? 6.709 -10.915 -23.185 1.00 93.31 281 PHE A C 1
ATOM 2289 O O . PHE A 1 281 ? 6.002 -10.172 -22.498 1.00 93.31 281 PHE A O 1
ATOM 2296 N N . ALA A 1 282 ? 6.498 -12.226 -23.277 1.00 95.50 282 ALA A N 1
ATOM 2297 C CA . ALA A 1 282 ? 5.514 -12.940 -22.483 1.00 95.50 282 ALA A CA 1
ATOM 2298 C C . ALA A 1 282 ? 6.012 -14.355 -22.184 1.00 95.50 282 ALA A C 1
ATOM 2300 O O . ALA A 1 282 ? 6.351 -15.103 -23.099 1.00 95.50 282 ALA A O 1
ATOM 2301 N N . GLU A 1 283 ? 6.004 -14.734 -20.914 1.00 96.12 283 GLU A N 1
ATOM 2302 C CA . GLU A 1 283 ? 6.382 -16.067 -20.454 1.00 96.12 283 GLU A CA 1
ATOM 2303 C C . GLU A 1 283 ? 5.478 -16.526 -19.307 1.00 96.12 283 GLU A C 1
ATOM 2305 O O . GLU A 1 283 ? 4.771 -15.732 -18.680 1.00 96.12 283 GLU A O 1
ATOM 2310 N N . VAL A 1 284 ? 5.484 -17.830 -19.036 1.00 96.25 284 VAL A N 1
ATOM 2311 C CA . VAL A 1 284 ? 4.691 -18.432 -17.963 1.00 96.25 284 VAL A CA 1
ATOM 2312 C C . VAL A 1 284 ? 5.619 -19.113 -16.971 1.00 96.25 284 VAL A C 1
ATOM 2314 O O . VAL A 1 284 ? 6.323 -20.053 -17.330 1.00 96.25 284 VAL A O 1
ATOM 2317 N N . THR A 1 285 ? 5.543 -18.696 -15.708 1.00 95.19 285 THR A N 1
ATOM 2318 C CA . THR A 1 285 ? 6.376 -19.221 -14.621 1.00 95.19 285 THR A CA 1
ATOM 2319 C C . THR A 1 285 ? 5.525 -19.414 -13.369 1.00 95.19 285 THR A C 1
ATOM 2321 O O . THR A 1 285 ? 4.879 -18.482 -12.902 1.00 95.19 285 THR A O 1
ATOM 2324 N N . ASN A 1 286 ? 5.508 -20.627 -12.800 1.00 94.31 286 ASN A N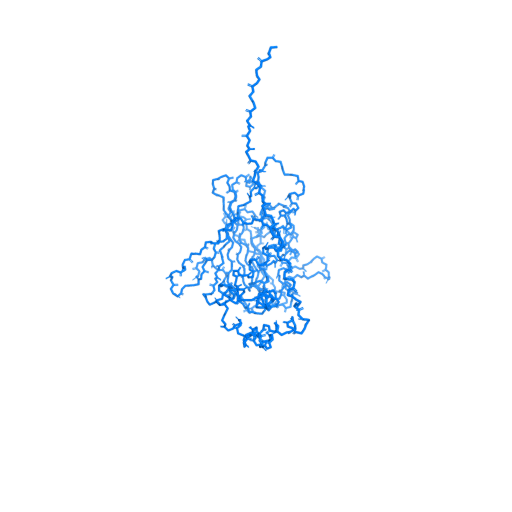 1
ATOM 2325 C CA . ASN A 1 286 ? 4.792 -20.961 -11.554 1.00 94.31 286 ASN A CA 1
ATOM 2326 C C . ASN A 1 286 ? 3.318 -20.500 -11.517 1.00 94.31 286 ASN A C 1
ATOM 2328 O O . ASN A 1 286 ? 2.875 -19.905 -10.537 1.00 94.31 286 ASN A O 1
ATOM 2332 N N . GLY A 1 287 ? 2.561 -20.709 -12.598 1.00 95.38 287 GLY A N 1
ATOM 2333 C CA . GLY A 1 287 ? 1.153 -20.285 -12.673 1.00 95.38 287 GLY A CA 1
ATOM 2334 C C . GLY A 1 287 ? 0.943 -18.772 -12.833 1.00 95.38 287 GLY A C 1
ATOM 2335 O O . GLY A 1 287 ? -0.191 -18.299 -12.745 1.00 95.38 287 GLY A O 1
ATOM 2336 N N . HIS A 1 288 ? 2.017 -18.018 -13.072 1.00 96.81 288 HIS A N 1
ATOM 2337 C CA . HIS A 1 288 ? 1.982 -16.591 -13.358 1.00 96.81 288 HIS A CA 1
ATOM 2338 C C . HIS A 1 288 ? 2.337 -16.335 -14.817 1.00 96.81 288 HIS A C 1
ATOM 2340 O O . HIS A 1 288 ? 3.283 -16.910 -15.351 1.00 96.81 288 HIS A O 1
ATOM 2346 N N . LEU A 1 289 ? 1.584 -15.439 -15.440 1.00 96.50 289 LEU A N 1
ATOM 2347 C CA . LEU A 1 289 ? 1.905 -14.836 -16.717 1.00 96.50 289 LEU A CA 1
ATOM 2348 C C . LEU A 1 289 ? 2.751 -13.591 -16.454 1.00 96.50 289 LEU A C 1
ATOM 2350 O O . LEU A 1 289 ? 2.280 -12.629 -15.842 1.00 96.50 289 LEU A O 1
ATOM 2354 N N . VAL A 1 290 ? 3.998 -13.636 -16.902 1.00 96.06 290 VAL A N 1
ATOM 2355 C CA . VAL A 1 290 ? 4.967 -12.550 -16.794 1.00 96.06 290 VAL A CA 1
ATOM 2356 C C . VAL A 1 290 ? 5.074 -11.885 -18.160 1.00 96.06 290 VAL A C 1
ATOM 2358 O O . VAL A 1 290 ? 5.260 -12.568 -19.167 1.00 96.06 290 VAL A O 1
ATOM 2361 N N . LYS A 1 291 ? 4.925 -10.563 -18.215 1.00 95.69 291 LYS A N 1
ATOM 2362 C CA . LYS A 1 291 ? 4.969 -9.792 -19.458 1.00 95.69 291 LYS A CA 1
ATOM 2363 C C . LYS A 1 291 ? 5.755 -8.502 -19.297 1.00 95.69 291 LYS A C 1
ATOM 2365 O O . LYS A 1 291 ? 5.577 -7.790 -18.310 1.00 95.69 291 LYS A O 1
ATOM 2370 N N . GLY A 1 292 ? 6.538 -8.176 -20.316 1.00 94.31 292 GLY A N 1
ATOM 2371 C CA . GLY A 1 292 ? 7.023 -6.825 -20.578 1.00 94.31 292 GLY A CA 1
ATOM 2372 C C . GLY A 1 292 ? 6.153 -6.207 -21.659 1.00 94.31 292 GLY A C 1
ATOM 2373 O O . GLY A 1 292 ? 6.084 -6.754 -22.760 1.00 94.31 292 GLY A O 1
ATOM 2374 N N . VAL A 1 293 ? 5.460 -5.114 -21.350 1.00 88.75 293 VAL A N 1
ATOM 2375 C CA . VAL A 1 293 ? 4.594 -4.413 -22.310 1.00 88.75 293 VAL A CA 1
ATOM 2376 C C . VAL A 1 293 ? 5.218 -3.074 -22.655 1.00 88.75 293 VAL A C 1
ATOM 2378 O O . VAL A 1 293 ? 5.657 -2.353 -21.767 1.00 88.75 293 VAL A O 1
ATOM 2381 N N . THR A 1 294 ? 5.233 -2.726 -23.935 1.00 85.38 294 THR A N 1
ATOM 2382 C CA . THR A 1 294 ? 5.677 -1.418 -24.420 1.00 85.38 294 THR A CA 1
ATOM 2383 C C . THR A 1 294 ? 4.479 -0.482 -24.570 1.00 85.38 294 THR A C 1
ATOM 2385 O O . THR A 1 294 ? 3.459 -0.881 -25.130 1.00 85.38 294 THR A O 1
ATOM 2388 N N . PHE A 1 295 ? 4.593 0.766 -24.102 1.00 79.56 295 PHE A N 1
ATOM 2389 C CA . PHE A 1 295 ? 3.595 1.806 -24.365 1.00 79.56 295 PHE A CA 1
ATOM 2390 C C . PHE A 1 295 ? 4.101 2.810 -25.406 1.00 79.56 295 PHE A C 1
ATOM 2392 O O . PHE A 1 295 ? 5.136 3.457 -25.215 1.00 79.56 295 PHE A O 1
ATOM 2399 N N . ASP A 1 296 ? 3.308 3.022 -26.459 1.00 69.94 296 ASP A N 1
ATOM 2400 C CA . ASP A 1 296 ? 3.666 3.879 -27.599 1.00 69.94 296 ASP A CA 1
ATOM 2401 C C . ASP A 1 296 ? 3.920 5.347 -27.216 1.00 69.94 296 ASP A C 1
ATOM 2403 O O . ASP A 1 296 ? 4.730 6.036 -27.833 1.00 69.94 296 ASP A O 1
ATOM 2407 N N . PHE A 1 297 ? 3.246 5.852 -26.179 1.00 62.09 297 PHE A N 1
ATOM 2408 C CA . PHE A 1 297 ? 3.151 7.297 -25.963 1.00 62.09 297 PHE A CA 1
ATOM 2409 C C . PHE A 1 297 ? 4.302 7.929 -25.169 1.00 62.09 297 PHE A C 1
ATOM 2411 O O . PHE A 1 297 ? 4.391 9.152 -25.156 1.00 62.09 297 PHE A O 1
ATOM 2418 N N . ASN A 1 298 ? 5.196 7.160 -24.529 1.00 66.12 298 ASN A N 1
ATOM 2419 C CA . ASN A 1 298 ? 6.280 7.737 -23.706 1.00 66.12 298 ASN A CA 1
ATOM 2420 C C . ASN A 1 298 ? 7.589 6.923 -23.665 1.00 66.12 298 ASN A C 1
ATOM 2422 O O . ASN A 1 298 ? 8.446 7.225 -22.834 1.00 66.12 298 ASN A O 1
ATOM 2426 N N . ARG A 1 299 ? 7.761 5.886 -24.504 1.00 69.62 299 ARG A N 1
ATOM 2427 C CA . ARG A 1 299 ? 8.862 4.899 -24.368 1.00 69.62 299 ARG A CA 1
ATOM 2428 C C . ARG A 1 299 ? 8.970 4.298 -22.957 1.00 69.62 299 ARG A C 1
ATOM 2430 O O . ARG A 1 299 ? 10.030 3.840 -22.543 1.00 69.62 299 ARG A O 1
ATOM 2437 N N . ALA A 1 300 ? 7.883 4.338 -22.196 1.00 81.94 300 ALA A N 1
ATOM 2438 C CA . ALA A 1 300 ? 7.783 3.617 -20.945 1.00 81.94 300 ALA A CA 1
ATOM 2439 C C . ALA A 1 300 ? 7.291 2.210 -21.278 1.00 81.94 300 ALA A C 1
ATOM 2441 O O . ALA A 1 300 ? 6.402 2.049 -22.115 1.00 81.94 300 ALA A O 1
ATOM 2442 N N . GLY A 1 301 ? 7.870 1.204 -20.639 1.00 91.00 301 GLY A N 1
ATOM 2443 C CA . GLY A 1 301 ? 7.281 -0.123 -20.592 1.00 91.00 301 GLY A CA 1
ATOM 2444 C C . GLY A 1 301 ? 6.530 -0.340 -19.279 1.00 91.00 301 GLY A C 1
ATOM 2445 O O . GLY A 1 301 ? 6.557 0.504 -18.377 1.00 91.00 301 GLY A O 1
ATOM 2446 N N . SER A 1 302 ? 5.907 -1.500 -19.127 1.00 93.75 302 SER A N 1
ATOM 2447 C CA . SER A 1 302 ? 5.533 -2.053 -17.828 1.00 93.75 302 SER A CA 1
ATOM 2448 C C . SER A 1 302 ? 6.058 -3.468 -17.664 1.00 93.75 302 SER A C 1
ATOM 2450 O O . SER A 1 302 ? 6.168 -4.230 -18.625 1.00 93.75 302 SER A O 1
ATOM 2452 N N . LEU A 1 303 ? 6.377 -3.808 -16.418 1.00 95.81 303 LEU A N 1
ATOM 2453 C CA . LEU A 1 303 ? 6.499 -5.186 -15.972 1.00 95.81 303 LEU A CA 1
ATOM 2454 C C . LEU A 1 303 ? 5.149 -5.605 -15.394 1.00 95.81 303 LEU A C 1
ATOM 2456 O O . LEU A 1 303 ? 4.630 -4.947 -14.491 1.00 95.81 303 LEU A O 1
ATOM 2460 N N . SER A 1 304 ? 4.604 -6.707 -15.893 1.00 95.94 304 SER A N 1
ATOM 2461 C CA . SER A 1 304 ? 3.362 -7.306 -15.420 1.00 95.94 304 SER A CA 1
ATOM 2462 C C . SER A 1 304 ? 3.623 -8.739 -14.971 1.00 95.94 304 SER A C 1
ATOM 2464 O O . SER A 1 304 ? 4.213 -9.523 -15.709 1.00 95.94 304 SER A O 1
ATOM 2466 N N . VAL A 1 305 ? 3.188 -9.091 -13.765 1.00 96.00 305 VAL A N 1
ATOM 2467 C CA . VAL A 1 305 ? 3.254 -10.446 -13.208 1.00 96.00 305 VAL A CA 1
ATOM 2468 C C . VAL A 1 305 ? 1.884 -10.771 -12.631 1.00 96.00 305 VAL A C 1
ATOM 2470 O O . VAL A 1 305 ? 1.514 -10.264 -11.573 1.00 96.00 305 VAL A O 1
ATOM 2473 N N . LYS A 1 306 ? 1.113 -11.614 -13.319 1.00 96.38 306 LYS A N 1
ATOM 2474 C CA . LYS A 1 306 ? -0.270 -11.926 -12.928 1.00 96.38 306 LYS A CA 1
ATOM 2475 C C . LYS A 1 306 ? -0.469 -13.424 -12.802 1.00 96.38 306 LYS A C 1
ATOM 2477 O O . LYS A 1 306 ? -0.246 -14.163 -13.757 1.00 96.38 306 LYS A O 1
ATOM 2482 N N . HIS A 1 307 ? -0.918 -13.881 -11.638 1.00 97.06 307 HIS A N 1
ATOM 2483 C CA . HIS A 1 307 ? -1.382 -15.254 -11.475 1.00 97.06 307 HIS A CA 1
ATOM 2484 C C . HIS A 1 307 ? -2.598 -15.512 -12.376 1.00 97.06 307 HIS A C 1
ATOM 2486 O O . HIS A 1 307 ? -3.456 -14.639 -12.525 1.00 97.06 307 HIS A O 1
ATOM 2492 N N . PHE A 1 308 ? -2.718 -16.714 -12.947 1.00 96.12 308 PHE A N 1
ATOM 2493 C CA . PHE A 1 308 ? -3.802 -17.024 -13.889 1.00 96.12 308 PHE A CA 1
ATOM 2494 C C . PHE A 1 308 ? -5.204 -16.816 -13.312 1.00 96.12 308 PHE A C 1
ATOM 2496 O O . PHE A 1 308 ? -6.089 -16.355 -14.027 1.00 96.12 308 PHE A O 1
ATOM 2503 N N . SER A 1 309 ? -5.398 -17.071 -12.015 1.00 96.00 309 SER A N 1
ATOM 2504 C CA . SER A 1 309 ? -6.687 -16.839 -11.343 1.00 96.00 309 SER A CA 1
ATOM 2505 C C . SER A 1 309 ? -7.083 -15.361 -11.230 1.00 96.00 309 SER A C 1
ATOM 2507 O O . SER A 1 309 ? -8.157 -15.072 -10.720 1.00 96.00 309 SER A O 1
ATOM 2509 N N . ARG A 1 310 ? -6.206 -14.436 -11.636 1.00 93.31 310 ARG A N 1
ATOM 2510 C CA . ARG A 1 310 ? -6.361 -12.981 -11.483 1.00 93.31 310 ARG A CA 1
ATOM 2511 C C . ARG A 1 310 ? -6.118 -12.229 -12.786 1.00 93.31 310 ARG A C 1
ATOM 2513 O O . ARG A 1 310 ? -6.008 -11.011 -12.789 1.00 93.31 310 ARG A O 1
ATOM 2520 N N . ASN A 1 311 ? -5.998 -12.940 -13.905 1.00 88.81 311 ASN A N 1
ATOM 2521 C CA . ASN A 1 311 ? -5.632 -12.344 -15.190 1.00 88.81 311 ASN A CA 1
ATOM 2522 C C . ASN A 1 311 ? -6.693 -11.355 -15.715 1.00 88.81 311 ASN A C 1
ATOM 2524 O O . ASN A 1 311 ? -6.370 -10.469 -16.502 1.00 88.81 311 ASN A O 1
ATOM 2528 N N . GLU A 1 312 ? -7.942 -11.502 -15.266 1.00 89.44 312 GLU A N 1
ATOM 2529 C CA . GLU A 1 312 ? -9.060 -10.616 -15.607 1.00 89.44 312 GLU A CA 1
ATOM 2530 C C . GLU A 1 312 ? -9.209 -9.424 -14.648 1.00 89.44 312 GLU A C 1
ATOM 2532 O O . GLU A 1 312 ? -9.941 -8.489 -14.964 1.00 89.44 312 GLU A O 1
ATOM 2537 N N . GLU A 1 313 ? -8.508 -9.419 -13.505 1.00 89.06 313 GLU A N 1
ATOM 2538 C CA . GLU A 1 313 ? -8.574 -8.307 -12.553 1.00 89.06 313 GLU A CA 1
ATOM 2539 C C . GLU A 1 313 ? -7.982 -7.031 -13.161 1.00 89.06 313 GLU A C 1
ATOM 2541 O O . GLU A 1 313 ? -6.898 -7.038 -13.765 1.00 89.06 313 GLU A O 1
ATOM 2546 N N . ARG A 1 314 ? -8.692 -5.920 -12.952 1.00 84.00 314 ARG A N 1
ATOM 2547 C CA . ARG A 1 314 ? -8.280 -4.570 -13.328 1.00 84.00 314 ARG A CA 1
ATOM 2548 C C . ARG A 1 314 ? -8.221 -3.719 -12.066 1.00 84.00 314 ARG A C 1
ATOM 2550 O O . ARG A 1 314 ? -9.191 -3.652 -11.326 1.00 84.00 314 ARG A O 1
ATOM 2557 N N . LEU A 1 315 ? -7.077 -3.082 -11.828 1.00 76.62 315 LEU A N 1
ATOM 2558 C CA . LEU A 1 315 ? -7.003 -1.931 -10.933 1.00 76.62 315 LEU A CA 1
ATOM 2559 C C . LEU A 1 315 ? -7.102 -0.706 -11.833 1.00 76.62 315 LEU A C 1
ATOM 2561 O O . LEU A 1 315 ? -6.215 -0.462 -12.649 1.00 76.62 315 LEU A O 1
ATOM 2565 N N . SER A 1 316 ? -8.241 -0.031 -11.777 1.00 65.94 316 SER A N 1
ATOM 2566 C CA . SER A 1 316 ? -8.616 1.031 -12.700 1.00 65.94 316 SER A CA 1
ATOM 2567 C C . SER A 1 316 ? -8.943 2.281 -11.901 1.00 65.94 316 SER A C 1
ATOM 2569 O O . SER A 1 316 ? -9.747 2.245 -10.979 1.00 65.94 316 SER A O 1
ATOM 2571 N N . LYS A 1 317 ? -8.386 3.416 -12.325 1.00 56.00 317 LYS A N 1
ATOM 2572 C CA . LYS A 1 317 ? -8.689 4.745 -11.776 1.00 56.00 317 LYS A CA 1
ATOM 2573 C C . LYS A 1 317 ? -10.165 5.166 -11.945 1.00 56.00 317 LYS A C 1
ATOM 2575 O O . LYS A 1 317 ? -10.568 6.182 -11.381 1.00 56.00 317 LYS A O 1
ATOM 2580 N N . TYR A 1 318 ? -10.947 4.444 -12.756 1.00 44.94 318 TYR A N 1
ATOM 2581 C CA . TYR A 1 318 ? -12.253 4.881 -13.267 1.00 44.94 318 TYR A CA 1
ATOM 2582 C C . TYR A 1 318 ? -13.350 3.799 -13.272 1.00 44.94 318 TYR A C 1
ATOM 2584 O O . TYR A 1 318 ? -14.308 3.936 -14.035 1.00 44.94 318 TYR A O 1
ATOM 2592 N N . GLU A 1 319 ? -13.220 2.733 -12.480 1.00 46.97 319 GLU A N 1
ATOM 2593 C CA . GLU A 1 319 ? -14.356 1.825 -12.210 1.00 46.97 319 GLU A CA 1
ATOM 2594 C C . GLU A 1 319 ? -15.184 2.317 -11.013 1.00 46.97 319 GLU A C 1
ATOM 2596 O O . GLU A 1 319 ? -16.430 2.212 -11.087 1.00 46.97 319 GLU A O 1
#

Foldseek 3Di:
DDDDDDDDDDDDDDPPPDPPPPPP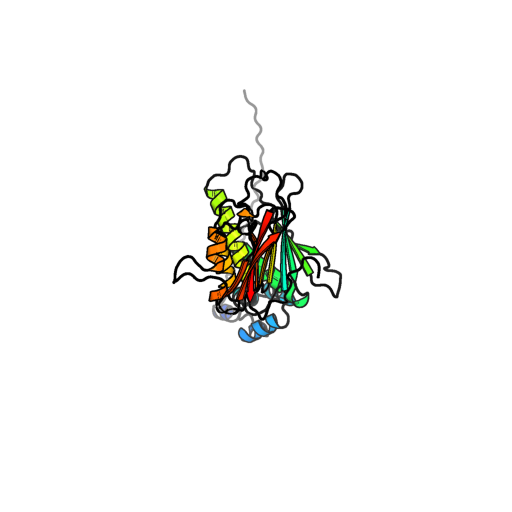PDPVVVVVPPPPQPPLSPDDLVVLLVVCVVQVVCLVVQCPPDPSSVVSSLCSLVPVLPDQFFAEKEKEWDDDDVWTKTKIKTFGAPRNVNSVVSSVVSLVVVLVDPQPFDQDWPPPPPPPGTTITITIDTPPDDVPDDDPVNLVSQVCCQLSVLLSVLSRYQAYEYAYDDYPPPPLPQLLDDRHHGPDLCLVSVQSSLLRPRHAEYHAHDLSRQAVCPPVSLVCQVPRPDPPRDHPLNSPGQHWYKYKHQHLLPPKDWDDGNQWIWIWAHDPPRSIIMTTIGRPVCPPPDPDPPD

Solvent-accessible surface area (backbone atoms only — not comparable to full-atom values): 18235 Å² total; per-residue (Å²): 136,91,85,89,85,89,82,89,78,85,80,83,85,78,82,80,81,82,78,84,76,78,76,79,77,52,74,68,68,63,65,64,67,61,71,76,66,51,78,76,70,68,49,58,70,67,58,55,49,51,51,42,71,76,42,26,65,43,48,71,60,45,39,67,72,39,73,66,42,26,52,53,47,54,44,46,56,69,65,58,77,74,70,83,37,28,69,40,35,40,33,44,32,44,54,62,81,102,42,57,34,36,38,32,39,32,41,18,48,67,66,34,40,53,43,40,53,50,34,51,51,54,58,45,55,76,67,72,59,86,68,80,78,48,76,43,67,48,56,80,84,45,92,91,49,54,34,33,37,33,40,59,44,65,71,88,70,74,81,88,69,81,56,74,71,54,58,50,49,46,46,52,49,43,52,53,47,53,45,54,48,22,62,48,21,38,29,39,38,37,38,46,52,67,56,74,91,53,63,84,79,57,34,30,39,55,80,95,38,66,79,56,77,49,36,67,54,54,50,54,22,52,69,35,93,44,28,39,33,42,40,35,46,26,75,70,20,17,37,28,38,36,59,68,34,49,44,32,42,65,74,27,90,47,98,85,50,81,21,58,55,69,66,84,59,79,39,37,39,37,32,38,13,49,66,21,40,85,62,61,49,76,50,79,46,78,68,17,46,36,32,29,42,56,42,90,90,69,57,26,9,30,47,34,41,25,14,64,96,48,66,84,68,76,93,61,102,82,121

Nearest PDB structures (foldseek):
  4ckk-assembly2_D  TM=3.371E-01  e=8.449E-01  Escherichia coli
  8j9t-assembly1_B  TM=3.363E-01  e=1.593E+00  Salmonella enterica subsp. enterica serovar Typhi str. CT18
  4ckk-assembly1_C  TM=3.373E-01  e=2.252E+00  Escherichia coli
  4ckk-assembly1_A  TM=2.704E-01  e=1.127E+00  Escherichia coli
  8qqi-assembly1_A  TM=3.044E-01  e=3.571E+00  Escherichia coli

pLDDT: mean 77.18, std 16.41, range [39.34, 97.06]

Sequence (319 aa):
MQSSLLSNTPSPSLNCESSSDEEEITLDEICDRNYELSLLERLPRELVMEIISFAPECVFRLRLTSRMFRAIVDDFAYNQGNAQIADEVMFTSFEWDSKKKTEVSAVVPKPIYKLFELRLLISLRALRFDFTKRIDRSFDKLDDHPNVYKLNYTSALDYGRMPLLQCLTTLIVSTYFLLSLSTLVRSLYLEQLQVFGTSGWSPKYFFGTHHVDWSATILRMFERRRLDALCIENPRYPAYLTAEAAEMLREGFAIELQYLPKTGKAVWFEATCSVYSDEGFAEVTNGHLVKGVTFDFNRAGSLSVKHFSRNEERLSKYE

Secondary structure (DSSP, 8-state):
--------------------------HHHHHS------TTTTS-HHHHHHHHHH-GGGHHHHHHH-HHHHHHHHHHHHH-TTS--EEEEEEEEEEETTEEEEEEEEEE-TTTHHHHHHHHHHHHHHTT------EEEESTT-TTS-EEEEEEEE----TT---HHHHHHHHHHHHHHHHHHHTTEEEEEEEEPPPTTS-TT---EETTEES---HHHHHHHHHSSS--EEEEE-TTSGGGS-HHHHHHHHT-SSTT---GGGSSS--EEEEEESSSSSS-EEEEETTEEEEEEE-TTTS-EEEEEEEGGGTT----TT-

Mean predicted aligned error: 11.42 Å

Radius of gyration: 27.54 Å; Cα contacts (8 Å, |Δi|>4): 523; chains: 1; bounding box: 48×83×89 Å